Protein AF-A0A9P1BWP1-F1 (afdb_monomer_lite)

Organism: NCBI:txid2562237

Sequence (312 aa):
AIAALFREKNDISLADLAALAALLENMVHSEADVRLAAVFNALDFPLAAQLSLNESTAVLETYMASFVMGSDARELHKNAVSSRATMLQKLEEVVEQYPTWPNTQAFLQMIREEVTPETVNFSFPALSAVVAEAGERYGRWQSHECSELKHQLLQHEEHPNTGRVRLSDFYAMALHGGHWQFSESVAYLRQLGALDESDPEAEGMPQVMALRVIVPNYILGPSNCIASSGYFAVCCIDECDAKLQSLETTLGKSKAPPAAILSALNATIGRALERKLREVAEHHGGEAAKIIENHGVDGLDFPKKCDLVKIC

Structure (mmCIF, N/CA/C/O backbone):
data_AF-A0A9P1BWP1-F1
#
_entry.id   AF-A0A9P1BWP1-F1
#
loop_
_atom_site.group_PDB
_atom_site.id
_atom_site.type_symbol
_atom_site.label_atom_id
_atom_site.label_alt_id
_atom_site.label_comp_id
_atom_site.label_asym_id
_atom_site.label_entity_id
_atom_site.label_seq_id
_atom_site.pdbx_PDB_ins_code
_atom_site.Cartn_x
_atom_site.Cartn_y
_atom_site.Cartn_z
_atom_site.occupancy
_atom_site.B_iso_or_equiv
_atom_site.auth_seq_id
_atom_site.auth_comp_id
_atom_site.auth_asym_id
_atom_site.auth_atom_id
_atom_site.pdbx_PDB_model_num
ATOM 1 N N . ALA A 1 1 ? -26.831 -9.996 -11.775 1.00 45.81 1 ALA A N 1
ATOM 2 C CA . ALA A 1 1 ? -26.516 -8.646 -12.282 1.00 45.81 1 ALA A CA 1
ATOM 3 C C . ALA A 1 1 ? -25.207 -8.644 -13.077 1.00 45.81 1 ALA A C 1
ATOM 5 O O . ALA A 1 1 ? -25.268 -8.418 -14.273 1.00 45.81 1 ALA A O 1
ATOM 6 N N . ILE A 1 2 ? -24.063 -9.021 -12.486 1.00 39.47 2 ILE A N 1
ATOM 7 C CA . ILE A 1 2 ? -22.738 -9.010 -13.153 1.00 39.47 2 ILE A CA 1
ATOM 8 C C . ILE A 1 2 ? -22.695 -9.862 -14.438 1.00 39.47 2 ILE A C 1
ATOM 10 O O . ILE A 1 2 ? -22.242 -9.406 -15.479 1.00 39.47 2 ILE A O 1
ATOM 14 N N . ALA A 1 3 ? -23.283 -11.061 -14.423 1.00 41.78 3 ALA A N 1
ATOM 15 C CA . ALA A 1 3 ? -23.328 -11.936 -15.601 1.00 41.78 3 ALA A CA 1
ATOM 16 C C . ALA A 1 3 ? -24.234 -11.440 -16.752 1.00 41.78 3 ALA A C 1
ATOM 18 O O . ALA A 1 3 ? -24.369 -12.144 -17.752 1.00 41.78 3 ALA A O 1
ATOM 19 N N . ALA A 1 4 ? -24.919 -10.301 -16.597 1.00 48.81 4 ALA A N 1
ATOM 20 C CA . ALA A 1 4 ? -25.669 -9.654 -17.674 1.00 48.81 4 ALA A CA 1
ATOM 21 C C . ALA A 1 4 ? -24.830 -8.588 -18.403 1.00 48.81 4 ALA A C 1
ATOM 23 O O . ALA A 1 4 ? -25.076 -8.358 -19.579 1.00 48.81 4 ALA A O 1
ATOM 24 N N . LEU A 1 5 ? -23.807 -8.019 -17.747 1.00 47.16 5 LEU A N 1
ATOM 25 C CA . LEU A 1 5 ? -22.901 -7.020 -18.333 1.00 47.16 5 LEU A CA 1
ATOM 26 C C . LEU A 1 5 ? -21.979 -7.615 -19.407 1.00 47.16 5 LEU A C 1
ATOM 28 O O . LEU A 1 5 ? -21.603 -6.935 -20.350 1.00 47.16 5 LEU A O 1
ATOM 32 N N . PHE A 1 6 ? -21.647 -8.903 -19.294 1.00 50.81 6 PHE A N 1
ATOM 33 C CA . PHE A 1 6 ? -20.686 -9.577 -20.178 1.00 50.81 6 PHE A CA 1
ATOM 34 C C . PHE A 1 6 ? -21.328 -10.473 -21.240 1.00 50.81 6 PHE A C 1
ATOM 36 O O . PHE A 1 6 ? -20.636 -11.267 -21.878 1.00 50.81 6 PHE A O 1
ATOM 43 N N . ARG A 1 7 ? -22.659 -10.437 -21.391 1.00 41.34 7 ARG A N 1
ATOM 44 C CA . ARG A 1 7 ? -23.364 -11.496 -22.124 1.00 41.34 7 ARG A CA 1
ATOM 45 C C . ARG A 1 7 ? -23.531 -11.267 -23.623 1.00 41.34 7 ARG A C 1
ATOM 47 O O . ARG A 1 7 ? -23.942 -12.198 -24.298 1.00 41.34 7 ARG A O 1
ATOM 54 N N . GLU A 1 8 ? -23.137 -10.124 -24.167 1.00 44.12 8 GLU A N 1
ATOM 55 C CA . GLU A 1 8 ? -23.121 -9.898 -25.613 1.00 44.12 8 GLU A CA 1
ATOM 56 C C . GLU A 1 8 ? -21.957 -8.988 -26.003 1.00 44.12 8 GLU A C 1
ATOM 58 O O . GLU A 1 8 ? -21.429 -8.245 -25.185 1.00 44.12 8 GLU A O 1
ATOM 63 N N . LYS A 1 9 ? -21.540 -9.100 -27.263 1.00 50.19 9 LYS A N 1
ATOM 64 C CA . LYS A 1 9 ? -20.393 -8.457 -27.922 1.00 50.19 9 LYS A CA 1
ATOM 65 C C . LYS A 1 9 ? -20.559 -6.924 -28.059 1.00 50.19 9 LYS A C 1
ATOM 67 O O . LYS A 1 9 ? -20.369 -6.388 -29.145 1.00 50.19 9 LYS A O 1
ATOM 72 N N . ASN A 1 10 ? -20.957 -6.244 -26.989 1.00 50.47 10 ASN A N 1
ATOM 73 C CA . ASN A 1 10 ? -21.274 -4.822 -26.963 1.00 50.47 10 ASN A CA 1
ATOM 74 C C . ASN A 1 10 ? -20.247 -4.064 -26.118 1.00 50.47 10 ASN A C 1
ATOM 76 O O . ASN A 1 10 ? -19.857 -4.521 -25.044 1.00 50.47 10 ASN A O 1
ATOM 80 N N . ASP A 1 11 ? -19.825 -2.908 -26.629 1.00 64.44 11 ASP A N 1
ATOM 81 C CA . ASP A 1 11 ? -19.028 -1.929 -25.896 1.00 64.44 11 ASP A CA 1
ATOM 82 C C . ASP A 1 11 ? -19.675 -1.627 -24.535 1.00 64.44 11 ASP A C 1
ATOM 84 O O . ASP A 1 11 ? -20.885 -1.404 -24.447 1.00 64.44 11 ASP A O 1
ATOM 88 N N . ILE A 1 12 ? -18.863 -1.616 -23.474 1.00 76.19 12 ILE A N 1
ATOM 89 C CA . ILE A 1 12 ? -19.290 -1.233 -22.123 1.00 76.19 12 ILE A CA 1
ATOM 90 C C . ILE A 1 12 ? -19.787 0.213 -22.191 1.00 76.19 12 ILE A C 1
ATOM 92 O O . ILE A 1 12 ? -19.015 1.124 -22.501 1.00 76.19 12 ILE A O 1
ATOM 96 N N . SER A 1 13 ? -21.072 0.443 -21.913 1.00 84.56 13 SER A N 1
ATOM 97 C CA . SER A 1 13 ? -21.592 1.807 -21.886 1.00 84.56 13 SER A CA 1
ATOM 98 C C . SER A 1 13 ? -21.047 2.568 -20.670 1.00 84.56 13 SER A C 1
ATOM 100 O O . SER A 1 13 ? -20.664 1.979 -19.658 1.00 84.56 13 SER A O 1
ATOM 102 N N . LEU A 1 14 ? -21.061 3.904 -20.719 1.00 83.25 14 LEU A N 1
ATOM 103 C CA . LEU A 1 14 ? -20.695 4.725 -19.557 1.00 83.25 14 LEU A CA 1
ATOM 104 C C . LEU A 1 14 ? -21.586 4.416 -18.338 1.00 83.25 14 LEU A C 1
ATOM 106 O O . LEU A 1 14 ? -21.122 4.480 -17.204 1.00 83.25 14 LEU A O 1
ATOM 110 N N . ALA A 1 15 ? -22.851 4.053 -18.573 1.00 86.25 15 ALA A N 1
ATOM 111 C CA . ALA A 1 15 ? -23.777 3.655 -17.519 1.00 86.25 15 ALA A CA 1
ATOM 112 C C . ALA A 1 15 ? -23.390 2.306 -16.893 1.00 86.25 15 ALA A C 1
ATOM 114 O O . ALA A 1 15 ? -23.455 2.165 -15.675 1.00 86.25 15 ALA A O 1
ATOM 115 N N . ASP A 1 16 ? -22.936 1.348 -17.703 1.00 85.06 16 ASP A N 1
ATOM 116 C CA . ASP A 1 16 ? -22.446 0.054 -17.222 1.00 85.06 16 ASP A CA 1
ATOM 117 C C . ASP A 1 16 ? -21.169 0.218 -16.392 1.00 85.06 16 ASP A C 1
ATOM 119 O O . ASP A 1 16 ? -21.042 -0.380 -15.323 1.00 85.06 16 ASP A O 1
ATOM 123 N N . LEU A 1 17 ? -20.253 1.084 -16.840 1.00 86.00 17 LEU A N 1
ATOM 124 C CA . LEU A 1 17 ? -19.037 1.412 -16.098 1.00 86.00 17 LEU A CA 1
ATOM 125 C C . LEU A 1 17 ? -19.357 2.120 -14.774 1.00 86.00 17 LEU A C 1
ATOM 127 O O . LEU A 1 17 ? -18.799 1.762 -13.740 1.00 86.00 17 LEU A O 1
ATOM 131 N N . ALA A 1 18 ? -20.283 3.084 -14.786 1.00 87.56 18 ALA A N 1
ATOM 132 C CA . ALA A 1 18 ? -20.725 3.775 -13.577 1.00 87.56 18 ALA A CA 1
ATOM 133 C C . ALA A 1 18 ? -21.414 2.819 -12.589 1.00 87.56 18 ALA A C 1
ATOM 135 O O . ALA A 1 18 ? -21.164 2.886 -11.388 1.00 87.56 18 ALA A O 1
ATOM 136 N N . ALA A 1 19 ? -22.241 1.895 -13.086 1.00 89.81 19 ALA A N 1
ATOM 137 C CA . ALA A 1 19 ? -22.871 0.873 -12.259 1.00 89.81 19 ALA A CA 1
ATOM 138 C C . ALA A 1 19 ? -21.835 -0.083 -11.650 1.00 89.81 19 ALA A C 1
ATOM 140 O O . ALA A 1 19 ? -21.939 -0.420 -10.474 1.00 89.81 19 ALA A O 1
ATOM 141 N N . LEU A 1 20 ? -20.820 -0.495 -12.417 1.00 87.62 20 LEU A N 1
ATOM 142 C CA . LEU A 1 20 ? -19.725 -1.322 -11.911 1.00 87.62 20 LEU A CA 1
ATOM 143 C C . LEU A 1 20 ? -18.913 -0.591 -10.833 1.00 87.62 20 LEU A C 1
ATOM 145 O O . LEU A 1 20 ? -18.648 -1.176 -9.786 1.00 87.62 20 LEU A O 1
ATOM 149 N N . ALA A 1 21 ? -18.567 0.678 -11.060 1.00 85.94 21 ALA A N 1
ATOM 150 C CA . ALA A 1 21 ? -17.855 1.501 -10.085 1.00 85.94 21 ALA A CA 1
ATOM 151 C C . ALA A 1 21 ? -18.650 1.633 -8.776 1.00 85.94 21 ALA A C 1
ATOM 153 O O . ALA A 1 21 ? -18.121 1.338 -7.709 1.00 85.94 21 ALA A O 1
ATOM 154 N N . ALA A 1 22 ? -19.945 1.953 -8.863 1.00 88.38 22 ALA A N 1
ATOM 155 C CA . ALA A 1 22 ? -20.816 2.047 -7.694 1.00 88.38 22 ALA A CA 1
ATOM 156 C C . ALA A 1 22 ? -20.969 0.706 -6.955 1.00 88.38 22 ALA A C 1
ATOM 158 O O . ALA A 1 22 ? -21.093 0.675 -5.731 1.00 88.38 22 ALA A O 1
ATOM 159 N N . LEU A 1 23 ? -20.981 -0.423 -7.672 1.00 89.06 23 LEU A N 1
ATOM 160 C CA . LEU A 1 23 ? -21.005 -1.747 -7.045 1.00 89.06 23 LEU A CA 1
ATOM 161 C C . LEU A 1 23 ? -19.709 -2.030 -6.283 1.00 89.06 23 LEU A C 1
ATOM 163 O O . LEU A 1 23 ? -19.779 -2.482 -5.144 1.00 89.06 23 LEU A O 1
ATOM 167 N N . LEU A 1 24 ? -18.553 -1.745 -6.888 1.00 85.69 24 LEU A N 1
ATOM 168 C CA . LEU A 1 24 ? -17.252 -1.916 -6.242 1.00 85.69 24 LEU A CA 1
ATOM 169 C C . LEU A 1 24 ? -17.132 -1.032 -4.998 1.00 85.69 24 LEU A C 1
ATOM 171 O O . LEU A 1 24 ? -16.785 -1.535 -3.936 1.00 85.69 24 LEU A O 1
ATOM 175 N N . GLU A 1 25 ? -17.511 0.241 -5.093 1.00 84.75 25 GLU A N 1
ATOM 176 C CA . GLU A 1 25 ? -17.506 1.181 -3.968 1.00 84.75 25 GLU A CA 1
ATOM 177 C C . GLU A 1 25 ? -18.394 0.694 -2.811 1.00 84.75 25 GLU A C 1
ATOM 179 O O . GLU A 1 25 ? -17.974 0.671 -1.655 1.00 84.75 25 GLU A O 1
ATOM 184 N N . ASN A 1 26 ? -19.605 0.209 -3.106 1.00 87.69 26 ASN A N 1
ATOM 185 C CA . ASN A 1 26 ? -20.479 -0.367 -2.079 1.00 87.69 26 ASN A CA 1
ATOM 186 C C . ASN A 1 26 ? -19.892 -1.638 -1.447 1.00 87.69 26 ASN A C 1
ATOM 188 O O . ASN A 1 26 ? -20.080 -1.876 -0.253 1.00 87.69 26 ASN A O 1
ATOM 192 N N . MET A 1 27 ? -19.196 -2.468 -2.228 1.00 86.62 27 MET A N 1
ATOM 193 C CA . MET A 1 27 ? -18.535 -3.668 -1.712 1.00 86.62 27 MET A CA 1
ATOM 194 C C . MET A 1 27 ? -17.371 -3.314 -0.784 1.00 86.62 27 MET A C 1
ATOM 196 O O . MET A 1 27 ? -17.265 -3.914 0.284 1.00 86.62 27 MET A O 1
ATOM 200 N N . VAL A 1 28 ? -16.555 -2.320 -1.148 1.00 84.12 28 VAL A N 1
ATOM 201 C CA . VAL A 1 28 ? -15.448 -1.815 -0.319 1.00 84.12 28 VAL A CA 1
ATOM 202 C C . VAL A 1 28 ? -15.976 -1.272 1.010 1.00 84.12 28 VAL A C 1
ATOM 204 O O . VAL A 1 28 ? -15.513 -1.694 2.070 1.00 84.12 28 VAL A O 1
ATOM 207 N N . HIS A 1 29 ? -17.002 -0.416 0.975 1.00 86.19 29 HIS A N 1
ATOM 208 C CA . HIS A 1 29 ? -17.630 0.113 2.190 1.00 86.19 29 HIS A CA 1
ATOM 209 C C . HIS A 1 29 ? -18.229 -0.992 3.069 1.00 86.19 29 HIS A C 1
ATOM 211 O O . HIS A 1 29 ? -17.984 -1.035 4.275 1.00 86.19 29 HIS A O 1
ATOM 217 N N . SER A 1 30 ? -18.969 -1.933 2.473 1.00 88.31 30 SER A N 1
ATOM 218 C CA . SER A 1 30 ? -19.549 -3.051 3.222 1.00 88.31 30 SER A CA 1
ATOM 219 C C . SER A 1 30 ? -18.479 -3.934 3.866 1.00 88.31 30 SER A C 1
ATOM 221 O O . SER A 1 30 ? -18.709 -4.477 4.946 1.00 88.31 30 SER A O 1
ATOM 223 N N . GLU A 1 31 ? -17.334 -4.124 3.213 1.00 86.38 31 GLU A N 1
ATOM 224 C CA . GLU A 1 31 ? -16.229 -4.900 3.765 1.00 86.38 31 GLU A CA 1
ATOM 225 C C . GLU A 1 31 ? -15.565 -4.182 4.947 1.00 86.38 31 GLU A C 1
ATOM 227 O O . GLU A 1 31 ? -15.274 -4.818 5.966 1.00 86.38 31 GLU A O 1
ATOM 232 N N . ALA A 1 32 ? -15.374 -2.864 4.838 1.00 89.31 32 ALA A N 1
ATOM 233 C CA . ALA A 1 32 ? -14.843 -2.037 5.917 1.00 89.31 32 ALA A CA 1
ATOM 234 C C . ALA A 1 32 ? -15.708 -2.153 7.184 1.00 89.31 32 ALA A C 1
ATOM 236 O O . ALA A 1 32 ? -15.182 -2.410 8.268 1.00 89.31 32 ALA A O 1
ATOM 237 N N . ASP A 1 33 ? -17.036 -2.088 7.050 1.00 92.56 33 ASP A N 1
ATOM 238 C CA . ASP A 1 33 ? -17.959 -2.250 8.181 1.00 92.56 33 ASP A CA 1
ATOM 239 C C . ASP A 1 33 ? -17.892 -3.648 8.810 1.00 92.56 33 ASP A C 1
ATOM 241 O O . ASP A 1 33 ? -17.882 -3.788 10.037 1.00 92.56 33 ASP A O 1
ATOM 245 N N . VAL A 1 34 ? -17.804 -4.700 7.988 1.00 90.69 34 VAL A N 1
ATOM 246 C CA . VAL A 1 34 ? -17.656 -6.083 8.476 1.00 90.69 34 VAL A CA 1
ATOM 247 C C . VAL A 1 34 ? -16.358 -6.243 9.267 1.00 90.69 34 VAL A C 1
ATOM 249 O O . VAL A 1 34 ? -16.352 -6.855 10.339 1.00 90.69 34 VAL A O 1
ATOM 252 N N . ARG A 1 35 ? -15.259 -5.671 8.771 1.00 89.88 35 ARG A N 1
ATOM 253 C CA . ARG A 1 35 ? -13.960 -5.703 9.448 1.00 89.88 35 ARG A CA 1
ATOM 254 C C . ARG A 1 35 ? -13.981 -4.898 10.743 1.00 89.88 35 ARG A C 1
ATOM 256 O O . ARG A 1 35 ? -13.510 -5.394 11.764 1.00 89.88 35 ARG A O 1
ATOM 263 N N . LEU A 1 36 ? -14.587 -3.712 10.745 1.00 93.81 36 LEU A N 1
ATOM 264 C CA . LEU A 1 36 ? -14.751 -2.903 11.950 1.00 93.81 36 LEU A CA 1
ATOM 265 C C . LEU A 1 36 ? -15.567 -3.646 13.016 1.00 93.81 36 LEU A C 1
ATOM 267 O O . LEU A 1 36 ? -15.173 -3.683 14.180 1.00 93.81 36 LEU A O 1
ATOM 271 N N . ALA A 1 37 ? -16.657 -4.313 12.631 1.00 93.12 37 ALA A N 1
ATOM 272 C CA . ALA A 1 37 ? -17.449 -5.121 13.556 1.00 93.12 37 ALA A CA 1
ATOM 273 C C . ALA A 1 37 ? -16.645 -6.297 14.141 1.00 93.12 37 ALA A C 1
ATOM 275 O O . ALA A 1 37 ? -16.758 -6.595 15.334 1.00 93.12 37 ALA A O 1
ATOM 276 N N . ALA A 1 38 ? -15.791 -6.937 13.334 1.00 90.12 38 ALA A N 1
ATOM 277 C CA . ALA A 1 38 ? -14.887 -7.982 13.810 1.00 90.12 38 ALA A CA 1
ATOM 278 C C . ALA A 1 38 ? -13.870 -7.447 14.832 1.00 90.12 38 ALA A C 1
ATOM 280 O O . ALA A 1 38 ? -13.591 -8.126 15.819 1.00 90.12 38 ALA A O 1
ATOM 281 N N . VAL A 1 39 ? -13.368 -6.223 14.642 1.00 91.38 39 VAL A N 1
ATOM 282 C CA . VAL A 1 39 ? -12.464 -5.552 15.591 1.00 91.38 39 VAL A CA 1
ATOM 283 C C . VAL A 1 39 ? -13.161 -5.231 16.910 1.00 91.38 39 VAL A C 1
ATOM 285 O O . VAL A 1 39 ? -12.600 -5.515 17.966 1.00 91.38 39 VAL A O 1
ATOM 288 N N . PHE A 1 40 ? -14.388 -4.700 16.876 1.00 92.81 40 PHE A N 1
ATOM 289 C CA . PHE A 1 40 ? -15.187 -4.482 18.091 1.00 92.81 40 PHE A CA 1
ATOM 290 C C . PHE A 1 40 ? -15.322 -5.777 18.895 1.00 92.81 40 PHE A C 1
ATOM 292 O O . PHE A 1 40 ? -15.049 -5.793 20.092 1.00 92.81 40 PHE A O 1
ATOM 299 N N . ASN A 1 41 ? -15.655 -6.880 18.221 1.00 89.38 41 ASN A N 1
ATOM 300 C CA . ASN A 1 41 ? -15.754 -8.189 18.857 1.00 89.38 41 ASN A CA 1
ATOM 301 C C . ASN A 1 41 ? -14.402 -8.685 19.405 1.00 89.38 41 ASN A C 1
ATOM 303 O O . ASN A 1 41 ? -14.346 -9.198 20.516 1.00 89.38 41 ASN A O 1
ATOM 307 N N . ALA A 1 42 ? -13.306 -8.511 18.661 1.00 85.81 42 ALA A N 1
ATOM 308 C CA . ALA A 1 42 ? -11.968 -8.927 19.089 1.00 85.81 42 ALA A CA 1
ATOM 309 C C . ALA A 1 42 ? -11.427 -8.120 20.285 1.00 85.81 42 ALA A C 1
ATOM 311 O O . ALA A 1 42 ? -10.599 -8.619 21.046 1.00 85.81 42 ALA A O 1
ATOM 312 N N . LEU A 1 43 ? -11.893 -6.881 20.462 1.00 88.81 43 LEU A N 1
ATOM 313 C CA . LEU A 1 43 ? -11.552 -6.017 21.594 1.00 88.81 43 LEU A CA 1
ATOM 314 C C . LEU A 1 43 ? -12.585 -6.065 22.732 1.00 88.81 43 LEU A C 1
ATOM 316 O O . LEU A 1 43 ? -12.464 -5.288 23.678 1.00 88.81 43 LEU A O 1
ATOM 320 N N . ASP A 1 44 ? -13.553 -6.985 22.664 1.00 89.75 44 ASP A N 1
ATOM 321 C CA . ASP A 1 44 ? -14.612 -7.184 23.663 1.00 89.75 44 ASP A CA 1
ATOM 322 C C . ASP A 1 44 ? -15.497 -5.938 23.883 1.00 89.75 44 ASP A C 1
ATOM 324 O O . ASP A 1 44 ? -15.872 -5.582 25.001 1.00 89.75 44 ASP A O 1
ATOM 328 N N . PHE A 1 45 ? -15.834 -5.244 22.791 1.00 92.38 45 PHE A N 1
ATOM 329 C CA . PHE A 1 45 ? -16.763 -4.117 22.793 1.00 92.38 45 PHE A CA 1
ATOM 330 C C . PHE A 1 45 ? -18.092 -4.467 22.111 1.00 92.38 45 PHE A C 1
ATOM 332 O O . PHE A 1 45 ? -18.098 -4.957 20.977 1.00 92.38 45 PHE A O 1
ATOM 339 N N . PRO A 1 46 ? -19.248 -4.140 22.720 1.00 94.12 46 PRO A N 1
ATOM 340 C CA . PRO A 1 46 ? -20.520 -4.226 22.017 1.00 94.12 46 PRO A CA 1
ATOM 341 C C . PRO A 1 46 ? -20.602 -3.145 20.930 1.00 94.12 46 PRO A C 1
ATOM 343 O O . PRO A 1 46 ? -20.170 -2.015 21.136 1.00 94.12 46 PRO A O 1
ATOM 346 N N . LEU A 1 47 ? -21.241 -3.445 19.794 1.00 94.50 47 LEU A N 1
ATOM 347 C CA . LEU A 1 47 ? -21.413 -2.479 18.691 1.00 94.50 47 LEU A CA 1
ATOM 348 C C . LEU A 1 47 ? -22.183 -1.207 19.101 1.00 94.50 47 LEU A C 1
ATOM 350 O O . LEU A 1 47 ? -22.035 -0.159 18.481 1.00 94.50 47 LEU A O 1
ATOM 354 N N . ALA A 1 48 ? -23.001 -1.289 20.155 1.00 95.94 48 ALA A N 1
ATOM 355 C CA . ALA A 1 48 ? -23.731 -0.154 20.721 1.00 95.94 48 ALA A CA 1
ATOM 356 C C . ALA A 1 48 ? -22.923 0.649 21.764 1.00 95.94 48 ALA A C 1
ATOM 358 O O . ALA A 1 48 ? -23.469 1.570 22.374 1.00 95.94 48 ALA A O 1
ATOM 359 N N . ALA A 1 49 ? -21.657 0.291 22.012 1.00 95.81 49 ALA A N 1
ATOM 360 C CA . ALA A 1 49 ? -20.802 0.989 22.964 1.00 95.81 49 ALA A CA 1
ATOM 361 C C . ALA A 1 49 ? -20.580 2.456 22.573 1.00 95.81 49 ALA A C 1
ATOM 363 O O . ALA A 1 49 ? -20.581 2.827 21.399 1.00 95.81 49 ALA A O 1
ATOM 364 N N . GLN A 1 50 ? -20.338 3.272 23.595 1.00 97.25 50 GLN A N 1
ATOM 365 C CA . GLN A 1 50 ? -19.787 4.614 23.466 1.00 97.25 50 GLN A CA 1
ATOM 366 C C . GLN A 1 50 ? -18.350 4.548 23.969 1.00 97.25 50 GLN A C 1
ATOM 368 O O . GLN A 1 50 ? -18.125 4.357 25.162 1.00 97.25 50 GLN A O 1
ATOM 373 N N . LEU A 1 51 ? -17.399 4.625 23.046 1.00 97.25 51 LEU A N 1
ATOM 374 C CA . LEU A 1 51 ? -15.982 4.444 23.332 1.00 97.25 51 LEU A CA 1
ATOM 375 C C . LEU A 1 51 ? -15.337 5.776 23.695 1.00 97.25 51 LEU A C 1
ATOM 377 O O . LEU A 1 51 ? -15.629 6.793 23.072 1.00 97.25 51 LEU A O 1
ATOM 381 N N . SER A 1 52 ? -14.428 5.769 24.665 1.00 97.06 52 SER A N 1
ATOM 382 C CA . SER A 1 52 ? -13.548 6.912 24.928 1.00 97.06 52 SER A CA 1
ATOM 383 C C . SER A 1 52 ? -12.534 7.119 23.795 1.00 97.06 52 SER A C 1
ATOM 385 O O . SER A 1 52 ? -12.341 6.249 22.943 1.00 97.06 52 SER A O 1
ATOM 387 N N . LEU A 1 53 ? -11.815 8.246 23.814 1.00 95.44 53 LEU A N 1
ATOM 388 C CA . LEU A 1 53 ? -10.745 8.526 22.851 1.00 95.44 53 LEU A CA 1
ATOM 389 C C . LEU A 1 53 ? -9.717 7.385 22.763 1.00 95.44 53 LEU A C 1
ATOM 391 O O . LEU A 1 53 ? -9.445 6.898 21.671 1.00 95.44 53 LEU A O 1
ATOM 395 N N . ASN A 1 54 ? -9.201 6.904 23.898 1.00 94.44 54 ASN A N 1
ATOM 396 C CA . ASN A 1 54 ? -8.197 5.832 23.921 1.00 94.44 54 ASN A CA 1
ATOM 397 C C . ASN A 1 54 ? -8.740 4.512 23.358 1.00 94.44 54 ASN A C 1
ATOM 399 O O . ASN A 1 54 ? -8.030 3.783 22.671 1.00 94.44 54 ASN A O 1
ATOM 403 N N . GLU A 1 55 ? -10.007 4.208 23.629 1.00 95.50 55 GLU A N 1
ATOM 404 C CA . GLU A 1 55 ? -10.664 3.004 23.119 1.00 95.50 55 GLU A CA 1
ATOM 405 C C . GLU A 1 55 ? -10.935 3.105 21.619 1.00 95.50 55 GLU A C 1
ATOM 407 O O . GLU A 1 55 ? -10.718 2.137 20.896 1.00 95.50 55 GLU A O 1
ATOM 412 N N . SER A 1 56 ? -11.326 4.288 21.138 1.00 96.56 56 SER A N 1
ATOM 413 C CA . SER A 1 56 ? -11.467 4.558 19.708 1.00 96.56 56 SER A CA 1
ATOM 414 C C . SER A 1 56 ? -10.135 4.424 18.968 1.00 96.56 56 SER A C 1
ATOM 416 O O . SER A 1 56 ? -10.098 3.809 17.908 1.00 96.56 56 SER A O 1
ATOM 418 N N . THR A 1 57 ? -9.032 4.920 19.548 1.00 95.50 57 THR A N 1
ATOM 419 C CA . THR A 1 57 ? -7.681 4.747 18.997 1.00 95.50 57 THR A CA 1
ATOM 420 C C . THR A 1 57 ? -7.351 3.264 18.880 1.00 95.50 57 THR A C 1
ATOM 422 O O . THR A 1 57 ? -6.984 2.815 17.803 1.00 95.50 57 THR A O 1
ATOM 425 N N . ALA A 1 58 ? -7.569 2.484 19.943 1.00 93.56 58 ALA A N 1
ATOM 426 C CA . ALA A 1 58 ? -7.308 1.047 19.925 1.00 93.56 58 ALA A CA 1
ATOM 427 C C . ALA A 1 58 ? -8.124 0.312 18.847 1.00 93.56 58 ALA A C 1
ATOM 429 O O . ALA A 1 58 ? -7.593 -0.568 18.170 1.00 93.56 58 ALA A O 1
ATOM 430 N N . VAL A 1 59 ? -9.397 0.678 18.653 1.00 95.19 59 VAL A N 1
ATOM 431 C CA . VAL A 1 59 ? -10.239 0.126 17.579 1.00 95.19 59 VAL A CA 1
ATOM 432 C C . VAL A 1 59 ? -9.690 0.490 16.198 1.00 95.19 59 VAL A C 1
ATOM 434 O O . VAL A 1 59 ? -9.529 -0.397 15.365 1.00 95.19 59 VAL A O 1
ATOM 437 N N . LEU A 1 60 ? -9.378 1.764 15.947 1.00 96.00 60 LEU A N 1
ATOM 438 C CA . LEU A 1 60 ? -8.873 2.227 14.649 1.00 96.00 60 LEU A CA 1
ATOM 439 C C . LEU A 1 60 ? -7.504 1.621 14.314 1.00 96.00 60 LEU A C 1
ATOM 441 O O . LEU A 1 60 ? -7.281 1.184 13.187 1.00 96.00 60 LEU A O 1
ATOM 445 N N . GLU A 1 61 ? -6.607 1.536 15.293 1.00 93.69 61 GLU A N 1
ATOM 446 C CA . GLU A 1 61 ? -5.295 0.909 15.137 1.00 93.69 61 GLU A CA 1
ATOM 447 C C . GLU A 1 61 ? -5.411 -0.599 14.920 1.00 93.69 61 GLU A C 1
ATOM 449 O O . GLU A 1 61 ? -4.758 -1.131 14.030 1.00 93.69 61 GLU A O 1
ATOM 454 N N . THR A 1 62 ? -6.291 -1.295 15.645 1.00 91.25 62 THR A N 1
ATOM 455 C CA . THR A 1 62 ? -6.527 -2.733 15.416 1.00 91.25 62 THR A CA 1
ATOM 456 C C . THR A 1 62 ? -7.131 -2.990 14.039 1.00 91.25 62 THR A C 1
ATOM 458 O O . THR A 1 62 ? -6.727 -3.926 13.346 1.00 91.25 62 THR A O 1
ATOM 461 N N . TYR A 1 63 ? -8.070 -2.142 13.613 1.00 92.19 63 TYR A N 1
ATOM 462 C CA . TYR A 1 63 ? -8.621 -2.177 12.264 1.00 92.19 63 TYR A CA 1
ATOM 463 C C . TYR A 1 63 ? -7.516 -2.020 11.224 1.00 92.19 63 TYR A C 1
ATOM 465 O O . TYR A 1 63 ? -7.377 -2.873 10.346 1.00 92.19 63 TYR A O 1
ATOM 473 N N . MET A 1 64 ? -6.693 -0.981 11.345 1.00 90.06 64 MET A N 1
ATOM 474 C CA . MET A 1 64 ? -5.672 -0.702 10.347 1.00 90.06 64 MET A CA 1
ATOM 475 C C . MET A 1 64 ? -4.535 -1.726 10.377 1.00 90.06 64 MET A C 1
ATOM 477 O O . MET A 1 64 ? -4.060 -2.121 9.321 1.00 90.06 64 MET A O 1
ATOM 481 N N . ALA A 1 65 ? -4.171 -2.253 11.546 1.00 87.94 65 ALA A N 1
ATOM 482 C CA . ALA A 1 65 ? -3.211 -3.345 11.670 1.00 87.94 65 ALA A CA 1
ATOM 483 C C . ALA A 1 65 ? -3.725 -4.589 10.937 1.00 87.94 65 ALA A C 1
ATOM 485 O O . ALA A 1 65 ? -3.017 -5.169 10.122 1.00 87.94 65 ALA A O 1
ATOM 486 N N . SER A 1 66 ? -4.997 -4.957 11.134 1.00 85.25 66 SER A N 1
ATOM 487 C CA . SER A 1 66 ? -5.595 -6.059 10.371 1.00 85.25 66 SER A CA 1
ATOM 488 C C . SER A 1 66 ? -5.602 -5.795 8.863 1.00 85.25 66 SER A C 1
ATOM 490 O O . SER A 1 66 ? -5.443 -6.722 8.071 1.00 85.25 66 SER A O 1
ATOM 492 N N . PHE A 1 67 ? -5.741 -4.526 8.469 1.00 84.69 67 PHE A N 1
ATOM 493 C CA . PHE A 1 67 ? -5.757 -4.088 7.082 1.00 84.69 67 PHE A CA 1
ATOM 494 C C . PHE A 1 67 ? -4.398 -4.191 6.402 1.00 84.69 67 PHE A C 1
ATOM 496 O O . PHE A 1 67 ? -4.299 -4.863 5.375 1.00 84.69 67 PHE A O 1
ATOM 503 N N . VAL A 1 68 ? -3.351 -3.622 6.990 1.00 81.31 68 VAL A N 1
ATOM 504 C CA . VAL A 1 68 ? -1.997 -3.661 6.417 1.00 81.31 68 VAL A CA 1
ATOM 505 C C . VAL A 1 68 ? -1.390 -5.060 6.457 1.00 81.31 68 VAL A C 1
ATOM 507 O O . VAL A 1 68 ? -0.713 -5.456 5.515 1.00 81.31 68 VAL A O 1
ATOM 510 N N . MET A 1 69 ? -1.710 -5.849 7.488 1.00 78.19 69 MET A N 1
ATOM 511 C CA . MET A 1 69 ? -1.220 -7.223 7.643 1.00 78.19 69 MET A CA 1
ATOM 512 C C . MET A 1 69 ? -1.990 -8.249 6.795 1.00 78.19 69 MET A C 1
ATOM 514 O O . MET A 1 69 ? -1.703 -9.442 6.874 1.00 78.19 69 MET A O 1
ATOM 518 N N . GLY A 1 70 ? -3.003 -7.828 6.027 1.00 75.19 70 GLY A N 1
ATOM 519 C CA . GLY A 1 70 ? -3.806 -8.732 5.193 1.00 75.19 70 GLY A CA 1
ATOM 520 C C . GLY A 1 70 ? -4.599 -9.775 5.994 1.00 75.19 70 GLY A C 1
ATOM 521 O O . GLY A 1 70 ? -4.890 -10.860 5.494 1.00 75.19 70 GLY A O 1
ATOM 522 N N . SER A 1 71 ? -4.929 -9.478 7.253 1.00 71.44 71 SER A N 1
ATOM 523 C CA . SER A 1 71 ? -5.729 -10.367 8.095 1.00 71.44 71 SER A CA 1
ATOM 524 C C . SER A 1 71 ? -7.199 -10.291 7.689 1.00 71.44 71 SER A C 1
ATOM 526 O O . SER A 1 71 ? -7.812 -9.226 7.736 1.00 71.44 71 SER A O 1
ATOM 528 N N . ASP A 1 72 ? -7.796 -11.432 7.340 1.00 66.44 72 ASP A N 1
ATOM 529 C CA . ASP A 1 72 ? -9.241 -11.521 7.104 1.00 66.44 72 ASP A CA 1
ATOM 530 C C . ASP A 1 72 ? -10.004 -11.203 8.409 1.00 66.44 72 ASP A C 1
ATOM 532 O O . ASP A 1 72 ? -9.630 -11.642 9.502 1.00 66.44 72 ASP A O 1
ATOM 536 N N . ALA A 1 73 ? -11.130 -10.496 8.298 1.00 62.75 73 ALA A N 1
ATOM 537 C CA . ALA A 1 73 ? -12.096 -10.302 9.378 1.00 62.75 73 ALA A CA 1
ATOM 538 C C . ALA A 1 73 ? -12.508 -11.630 10.051 1.00 62.75 73 ALA A C 1
ATOM 540 O O . ALA A 1 73 ? -12.798 -11.664 11.249 1.00 62.75 73 ALA A O 1
ATOM 541 N N . ARG A 1 74 ? -12.488 -12.751 9.317 1.00 63.25 74 ARG A N 1
ATOM 542 C CA . ARG A 1 74 ? -12.707 -14.098 9.874 1.00 63.25 74 ARG A CA 1
ATOM 543 C C . ARG A 1 74 ? -11.571 -14.566 10.780 1.00 63.25 74 ARG A C 1
ATOM 545 O O . ARG A 1 74 ? -11.842 -15.223 11.782 1.00 63.25 74 ARG A O 1
ATOM 552 N N . GLU A 1 75 ? -10.324 -14.238 10.456 1.00 64.88 75 GLU A N 1
ATOM 553 C CA . GLU A 1 75 ? -9.167 -14.541 11.306 1.00 64.88 75 GLU A CA 1
ATOM 554 C C . GLU A 1 75 ? -9.187 -13.677 12.571 1.00 64.88 75 GLU A C 1
ATOM 556 O O . GLU A 1 75 ? -8.947 -14.184 13.666 1.00 64.88 75 GLU A O 1
ATOM 561 N N . LEU A 1 76 ? -9.605 -12.412 12.463 1.00 64.25 76 LEU A N 1
ATOM 562 C CA . LEU A 1 76 ? -9.893 -11.576 13.634 1.00 64.25 76 LEU A CA 1
ATOM 563 C C . LEU A 1 76 ? -10.995 -12.183 14.515 1.00 64.25 76 LEU A C 1
ATOM 565 O O . LEU A 1 76 ? -10.853 -12.235 15.734 1.00 64.25 76 LEU A O 1
ATOM 569 N N . HIS A 1 77 ? -12.062 -12.708 13.906 1.00 60.66 77 HIS A N 1
ATOM 570 C CA . HIS A 1 77 ? -13.156 -13.352 14.633 1.00 60.66 77 HIS A CA 1
ATOM 571 C C . HIS A 1 77 ? -12.720 -14.644 15.346 1.00 60.66 77 HIS A C 1
ATOM 573 O O . HIS A 1 77 ? -13.117 -14.877 16.484 1.00 60.66 77 HIS A O 1
ATOM 579 N N . LYS A 1 78 ? -11.863 -15.470 14.728 1.00 60.03 78 LYS A N 1
ATOM 580 C CA . LYS A 1 78 ? -11.270 -16.658 15.377 1.00 60.03 78 LYS A CA 1
ATOM 581 C C . LYS A 1 78 ? -10.331 -16.278 16.525 1.00 60.03 78 LYS A C 1
ATOM 583 O O . LYS A 1 78 ? -10.301 -16.957 17.548 1.00 60.03 78 LYS A O 1
ATOM 588 N N . ASN A 1 79 ? -9.597 -15.178 16.367 1.00 52.97 79 ASN A N 1
ATOM 589 C CA . ASN A 1 79 ? -8.691 -14.650 17.382 1.00 52.97 79 ASN A CA 1
ATOM 590 C C . ASN A 1 79 ? -9.405 -13.915 18.524 1.00 52.97 79 ASN A C 1
ATOM 592 O O . ASN A 1 79 ? -8.753 -13.657 19.533 1.00 52.97 79 ASN A O 1
ATOM 596 N N . ALA A 1 80 ? -10.718 -13.666 18.430 1.00 53.19 80 ALA A N 1
ATOM 597 C CA . ALA A 1 80 ? -11.542 -13.104 19.508 1.00 53.19 80 ALA A CA 1
ATOM 598 C C . ALA A 1 80 ? -11.631 -14.005 20.761 1.00 53.19 80 ALA A C 1
ATOM 600 O O . ALA A 1 80 ? -12.187 -13.609 21.778 1.00 53.19 80 ALA A O 1
ATOM 601 N N . VAL A 1 81 ? -11.062 -15.216 20.710 1.00 53.44 81 VAL A N 1
ATOM 602 C CA . VAL A 1 81 ? -10.811 -16.065 21.889 1.00 53.44 81 VAL A CA 1
ATOM 603 C C . VAL A 1 81 ? -9.619 -15.546 22.724 1.00 53.44 81 VAL A C 1
ATOM 605 O O . VAL A 1 81 ? -9.454 -15.928 23.882 1.00 53.44 81 VAL A O 1
ATOM 608 N N . SER A 1 82 ? -8.788 -14.661 22.165 1.00 62.62 82 SER A N 1
ATOM 609 C CA . SER A 1 82 ? -7.695 -13.981 22.871 1.00 62.62 82 SER A CA 1
ATOM 610 C C . SER A 1 82 ? -8.239 -12.819 23.701 1.00 62.62 82 SER A C 1
ATOM 612 O O . SER A 1 82 ? -9.153 -12.121 23.275 1.00 62.62 82 SER A O 1
ATOM 614 N N . SER A 1 83 ? -7.653 -12.563 24.874 1.00 71.75 83 SER A N 1
ATOM 615 C CA . SER A 1 83 ? -8.049 -11.401 25.679 1.00 71.75 83 SER A CA 1
ATOM 616 C C . SER A 1 83 ? -7.751 -10.083 24.950 1.00 71.75 83 SER A C 1
ATOM 618 O O . SER A 1 83 ? -6.777 -9.995 24.197 1.00 71.75 83 SER A O 1
ATOM 620 N N . ARG A 1 84 ? -8.517 -9.023 25.247 1.00 77.75 84 ARG A N 1
ATOM 621 C CA . ARG A 1 84 ? -8.234 -7.651 24.781 1.00 77.75 84 ARG A CA 1
ATOM 622 C C . ARG A 1 84 ? -6.773 -7.246 25.016 1.00 77.75 84 ARG A C 1
ATOM 624 O O . ARG A 1 84 ? -6.157 -6.644 24.144 1.00 77.75 84 ARG A O 1
ATOM 631 N N . ALA A 1 85 ? -6.199 -7.615 26.163 1.00 78.69 85 ALA A N 1
ATOM 632 C CA . ALA A 1 85 ? -4.795 -7.347 26.476 1.00 78.69 85 ALA A CA 1
ATOM 633 C C . ALA A 1 85 ? -3.834 -8.035 25.492 1.00 78.69 85 ALA A C 1
ATOM 635 O O . ALA A 1 85 ? -2.871 -7.424 25.046 1.00 78.69 85 ALA A O 1
ATOM 636 N N . THR A 1 86 ? -4.128 -9.276 25.098 1.00 78.12 86 THR A N 1
ATOM 637 C CA . 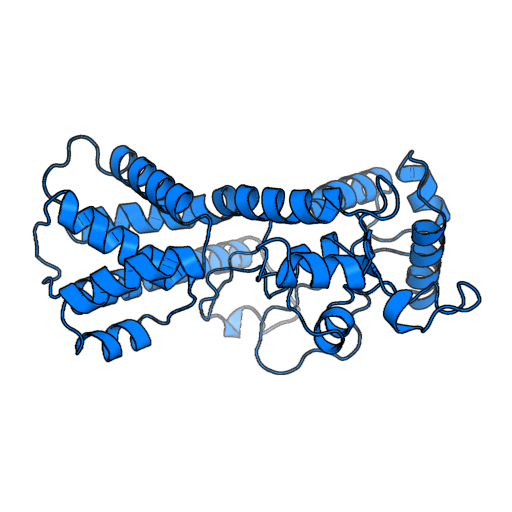THR A 1 86 ? -3.342 -10.021 24.103 1.00 78.12 86 THR A CA 1
ATOM 638 C C . THR A 1 86 ? -3.402 -9.366 22.724 1.00 78.12 86 THR A C 1
ATOM 640 O O . THR A 1 86 ? -2.392 -9.314 22.031 1.00 78.12 86 THR A O 1
ATOM 643 N N . MET A 1 87 ? -4.567 -8.857 22.316 1.00 75.75 87 MET A N 1
ATOM 644 C CA . MET A 1 87 ? -4.704 -8.149 21.038 1.00 75.75 87 MET A CA 1
ATOM 645 C C . MET A 1 87 ? -3.911 -6.840 21.028 1.00 75.75 87 MET A C 1
ATOM 647 O O . MET A 1 87 ? -3.218 -6.566 20.056 1.00 75.75 87 MET A O 1
ATOM 651 N N . LEU A 1 88 ? -3.956 -6.072 22.119 1.00 78.50 88 LEU A N 1
ATOM 652 C CA . LEU A 1 88 ? -3.186 -4.831 22.242 1.00 78.50 88 LEU A CA 1
ATOM 653 C C . LEU A 1 88 ? -1.676 -5.093 22.268 1.00 78.50 88 LEU A C 1
ATOM 655 O O . LEU A 1 88 ? -0.934 -4.364 21.627 1.00 78.50 88 LEU A O 1
ATOM 659 N N . GLN A 1 89 ? -1.231 -6.169 22.923 1.00 80.19 89 GLN A N 1
ATOM 660 C CA . GLN A 1 89 ? 0.175 -6.576 22.893 1.00 80.19 89 GLN A CA 1
ATOM 661 C C . GLN A 1 89 ? 0.642 -6.911 21.467 1.00 80.19 89 GLN A C 1
ATOM 663 O O . GLN A 1 89 ? 1.720 -6.499 21.061 1.00 80.19 89 GLN A O 1
ATOM 668 N N . LYS A 1 90 ? -0.188 -7.594 20.667 1.00 77.06 90 LYS A N 1
ATOM 669 C CA . LYS A 1 90 ? 0.133 -7.876 19.257 1.00 77.06 90 LYS A CA 1
ATOM 670 C C . LYS A 1 90 ? 0.263 -6.614 18.402 1.00 77.06 90 LYS A C 1
ATOM 672 O O . LYS A 1 90 ? 0.969 -6.649 17.401 1.00 77.06 90 LYS A O 1
ATOM 677 N N . LEU A 1 91 ? -0.394 -5.508 18.765 1.00 77.44 91 LEU A N 1
ATOM 678 C CA . LEU A 1 91 ? -0.205 -4.238 18.054 1.00 77.44 91 LEU A CA 1
ATOM 679 C C . LEU A 1 91 ? 1.203 -3.675 18.240 1.00 77.44 91 LEU A C 1
ATOM 681 O O . LEU A 1 91 ? 1.708 -3.017 17.336 1.00 77.44 91 LEU A O 1
ATOM 685 N N . GLU A 1 92 ? 1.856 -3.959 19.367 1.00 78.06 92 GLU A N 1
ATOM 686 C CA . GLU A 1 92 ? 3.241 -3.536 19.601 1.00 78.06 92 GLU A CA 1
ATOM 687 C C . GLU A 1 92 ? 4.208 -4.241 18.631 1.00 78.06 92 GLU A C 1
ATOM 689 O O . GLU A 1 92 ? 5.191 -3.647 18.194 1.00 78.06 92 GLU A O 1
ATOM 694 N N . GLU A 1 93 ? 3.877 -5.467 18.212 1.00 79.62 93 GLU A N 1
ATOM 695 C CA . GLU A 1 93 ? 4.654 -6.266 17.253 1.00 79.62 93 GLU A CA 1
ATOM 696 C C . GLU A 1 93 ? 4.446 -5.817 15.793 1.00 79.62 93 GLU A C 1
ATOM 698 O O . GLU A 1 93 ? 5.243 -6.162 14.919 1.00 79.62 93 GLU A O 1
ATOM 703 N N . VAL A 1 94 ? 3.413 -5.014 15.497 1.00 81.75 94 VAL A N 1
ATOM 704 C CA . VAL A 1 94 ? 3.150 -4.520 14.129 1.00 81.75 94 VAL A CA 1
ATOM 705 C C . VAL A 1 94 ? 4.325 -3.698 13.614 1.00 81.75 94 VAL A C 1
ATOM 707 O O . VAL A 1 94 ? 4.659 -3.802 12.441 1.00 81.75 94 VAL A O 1
ATOM 710 N N . VAL A 1 95 ? 5.005 -2.942 14.479 1.00 80.00 95 VAL A N 1
ATOM 711 C CA . VAL A 1 95 ? 6.169 -2.121 14.100 1.00 80.00 95 VAL A CA 1
ATOM 712 C C . VAL A 1 95 ? 7.318 -2.973 13.546 1.00 80.00 95 VAL A C 1
ATOM 714 O O . VAL A 1 95 ? 8.066 -2.503 12.691 1.00 80.00 95 VAL A O 1
ATOM 717 N N . GLU A 1 96 ? 7.450 -4.230 13.981 1.00 75.69 96 GLU A N 1
ATOM 718 C CA . GLU A 1 96 ? 8.495 -5.130 13.480 1.00 75.69 96 GLU A CA 1
ATOM 719 C C . GLU A 1 96 ? 8.254 -5.515 12.013 1.00 75.69 96 GLU A C 1
ATOM 721 O O . GLU A 1 96 ? 9.200 -5.617 11.231 1.00 75.69 96 GLU A O 1
ATOM 726 N N . GLN A 1 97 ? 6.984 -5.683 11.632 1.00 74.44 97 GLN A N 1
ATOM 727 C CA . GLN A 1 97 ? 6.560 -6.102 10.291 1.00 74.44 97 GLN A CA 1
ATOM 728 C C . GLN A 1 97 ? 6.115 -4.930 9.402 1.00 74.44 97 GLN A C 1
ATOM 730 O O . GLN A 1 97 ? 6.032 -5.067 8.184 1.00 74.44 97 GLN A O 1
ATOM 735 N N . TYR A 1 98 ? 5.861 -3.764 9.992 1.00 77.94 98 TYR A N 1
ATOM 736 C CA . TYR A 1 98 ? 5.441 -2.545 9.314 1.00 77.94 98 TYR A CA 1
ATOM 737 C C . TYR A 1 98 ? 6.162 -1.331 9.930 1.00 77.94 98 TYR A C 1
ATOM 739 O O . TYR A 1 98 ? 5.583 -0.599 10.734 1.00 77.94 98 TYR A O 1
ATOM 747 N N . PRO A 1 99 ? 7.442 -1.085 9.584 1.00 77.12 99 PRO A N 1
ATOM 748 C CA . PRO A 1 99 ? 8.268 -0.065 10.246 1.00 77.12 99 PRO A CA 1
ATOM 749 C C . PRO A 1 99 ? 7.710 1.365 10.179 1.00 77.12 99 PRO A C 1
ATOM 751 O O . PRO A 1 99 ? 8.033 2.203 11.019 1.00 77.12 99 PRO A O 1
ATOM 754 N N . THR A 1 100 ? 6.854 1.658 9.198 1.00 79.88 100 THR A N 1
ATOM 755 C CA . THR A 1 100 ? 6.176 2.952 9.034 1.00 79.88 100 THR A CA 1
ATOM 756 C C . THR A 1 100 ? 4.884 3.069 9.852 1.00 79.88 100 THR A C 1
ATOM 758 O O . THR A 1 100 ? 4.166 4.064 9.733 1.00 79.88 100 THR A O 1
ATOM 761 N N . TRP A 1 101 ? 4.589 2.107 10.733 1.00 86.44 101 TRP A N 1
ATOM 762 C CA . TRP A 1 101 ? 3.392 2.097 11.579 1.00 86.44 101 TRP A CA 1
ATOM 763 C C . TRP A 1 101 ? 3.137 3.406 12.350 1.00 86.44 101 TRP A C 1
ATOM 765 O O . TRP A 1 101 ? 1.998 3.875 12.310 1.00 86.44 101 TRP A O 1
ATOM 775 N N . PRO A 1 102 ? 4.143 4.093 12.937 1.00 88.62 102 PRO A N 1
ATOM 776 C CA . PRO A 1 102 ? 3.917 5.389 13.586 1.00 88.62 102 PRO A CA 1
ATOM 777 C C . PRO A 1 102 ? 3.309 6.454 12.659 1.00 88.62 102 PRO A C 1
ATOM 779 O O . PRO A 1 102 ? 2.475 7.254 13.084 1.00 88.62 102 PRO A O 1
ATOM 782 N N . ASN A 1 103 ? 3.667 6.440 11.371 1.00 87.25 103 ASN A N 1
ATOM 783 C CA . ASN A 1 103 ? 3.086 7.344 10.377 1.00 87.25 103 ASN A CA 1
ATOM 784 C C . ASN A 1 103 ? 1.623 6.979 10.095 1.00 87.25 103 ASN A C 1
ATOM 786 O O . ASN A 1 103 ? 0.784 7.863 9.932 1.00 87.25 103 ASN A O 1
ATOM 790 N N . THR A 1 104 ? 1.303 5.682 10.082 1.00 88.56 104 THR A N 1
ATOM 791 C CA . THR A 1 104 ? -0.075 5.191 9.942 1.00 88.56 104 THR A CA 1
ATOM 792 C C . THR A 1 104 ? -0.936 5.587 11.146 1.00 88.56 104 THR A C 1
ATOM 794 O O . THR A 1 104 ? -2.062 6.043 10.961 1.00 88.56 104 THR A O 1
ATOM 797 N N . GLN A 1 105 ? -0.407 5.511 12.371 1.00 92.19 105 GLN A N 1
ATOM 798 C CA . GLN A 1 105 ? -1.107 5.981 13.575 1.00 92.19 105 GLN A CA 1
ATOM 799 C C . GLN A 1 105 ? -1.405 7.487 13.505 1.00 92.19 105 GLN A C 1
ATOM 801 O O . GLN A 1 105 ? -2.537 7.907 13.751 1.00 92.19 105 GLN A O 1
ATOM 806 N N . ALA A 1 106 ? -0.422 8.298 13.099 1.00 92.75 106 ALA A N 1
ATOM 807 C CA . ALA A 1 106 ? -0.601 9.740 12.922 1.00 92.75 106 ALA A CA 1
ATOM 808 C C . ALA A 1 106 ? -1.648 10.072 11.841 1.00 92.75 106 ALA A C 1
ATOM 810 O O . ALA A 1 106 ? -2.476 10.965 12.029 1.00 92.75 106 ALA A O 1
ATOM 811 N N . PHE A 1 107 ? -1.655 9.322 10.734 1.00 92.50 107 PHE A N 1
ATOM 812 C CA . PHE A 1 107 ? -2.676 9.427 9.693 1.00 92.50 107 PHE A CA 1
ATOM 813 C C . PHE A 1 107 ? -4.081 9.120 10.235 1.00 92.50 107 PHE A C 1
ATOM 815 O O . PHE A 1 107 ? -4.993 9.922 10.048 1.00 92.50 107 PHE A O 1
ATOM 822 N N . LEU A 1 108 ? -4.262 8.016 10.965 1.00 94.94 108 LEU A N 1
ATOM 823 C CA . LEU A 1 108 ? -5.558 7.664 11.562 1.00 94.94 108 LEU A CA 1
ATOM 824 C C . LEU A 1 108 ? -6.046 8.719 12.556 1.00 94.94 108 LEU A C 1
ATOM 826 O O . LEU A 1 108 ? -7.235 9.043 12.581 1.00 94.94 108 LEU A O 1
ATOM 830 N N . GLN A 1 109 ? -5.135 9.264 13.365 1.00 95.25 109 GLN A N 1
ATOM 831 C CA . GLN A 1 109 ? -5.454 10.336 14.299 1.00 95.25 109 GLN A CA 1
ATOM 832 C C . GLN A 1 109 ? -5.972 11.580 13.567 1.00 95.25 109 GLN A C 1
ATOM 834 O O . GLN A 1 109 ? -7.020 12.102 13.948 1.00 95.25 109 GLN A O 1
ATOM 839 N N . MET A 1 110 ? -5.277 12.012 12.511 1.00 95.69 110 MET A N 1
ATOM 840 C CA . MET A 1 110 ? -5.684 13.148 11.682 1.00 95.69 110 MET A CA 1
ATOM 841 C C . MET A 1 110 ? -7.088 12.934 11.098 1.00 95.69 110 MET A C 1
ATOM 843 O O . MET A 1 110 ? -7.960 13.780 11.282 1.00 95.69 110 MET A O 1
ATOM 847 N N . ILE A 1 111 ? -7.343 11.784 10.463 1.00 96.75 111 ILE A N 1
ATOM 848 C CA . ILE A 1 111 ? -8.653 11.493 9.857 1.00 96.75 111 ILE A CA 1
ATOM 849 C C . ILE A 1 111 ? -9.762 11.458 10.909 1.00 96.75 111 ILE A C 1
ATOM 851 O O . ILE A 1 111 ? -10.838 12.012 10.688 1.00 96.75 111 ILE A O 1
ATOM 855 N N . ARG A 1 112 ? -9.515 10.857 12.079 1.00 97.00 112 ARG A N 1
ATOM 856 C CA . ARG A 1 112 ? -10.494 10.862 13.173 1.00 97.00 112 ARG A CA 1
ATOM 857 C C . ARG A 1 112 ? -10.845 12.288 13.595 1.00 97.00 112 ARG A C 1
ATOM 859 O O . ARG A 1 112 ? -12.026 12.595 13.736 1.00 97.00 112 ARG A O 1
ATOM 866 N N . GLU A 1 113 ? -9.847 13.140 13.813 1.00 96.06 113 GLU A N 1
ATOM 867 C CA . GLU A 1 113 ? -10.059 14.530 14.238 1.00 96.06 113 GLU A CA 1
ATOM 868 C C . GLU A 1 113 ? -10.842 15.342 13.193 1.00 96.06 113 GLU A C 1
ATOM 870 O O . GLU A 1 113 ? -11.704 16.136 13.567 1.00 96.06 113 GLU A O 1
ATOM 875 N N . GLU A 1 114 ? -10.612 15.094 11.900 1.00 96.44 114 GLU A N 1
ATOM 876 C CA . GLU A 1 114 ? -11.347 15.733 10.801 1.00 96.44 114 GLU A CA 1
ATOM 877 C C . GLU A 1 114 ? -12.799 15.250 10.676 1.00 96.44 114 GLU A C 1
ATOM 879 O O . GLU A 1 114 ? -13.710 16.061 10.508 1.00 96.44 114 GLU A O 1
ATOM 884 N N . VAL A 1 115 ? -13.030 13.935 10.743 1.00 97.00 115 VAL A N 1
ATOM 885 C CA . VAL A 1 115 ? -14.355 13.326 10.522 1.00 97.00 115 VAL A CA 1
ATOM 886 C C . VAL A 1 115 ? -15.257 13.466 11.749 1.00 97.00 115 VAL A C 1
ATOM 888 O O . VAL A 1 115 ? -16.478 13.563 11.625 1.00 97.00 115 VAL A O 1
ATOM 891 N N . THR A 1 116 ? -14.669 13.486 12.946 1.00 95.31 116 THR A N 1
ATOM 892 C CA . THR A 1 116 ? -15.397 13.538 14.224 1.00 95.31 116 THR A CA 1
ATOM 893 C C . THR A 1 116 ? -14.940 14.720 15.090 1.00 95.31 116 THR A C 1
ATOM 895 O O . THR A 1 116 ? -14.452 14.528 16.210 1.00 95.31 116 THR A O 1
ATOM 898 N N . PRO A 1 117 ? -15.098 15.968 14.607 1.00 92.50 117 PRO A N 1
ATOM 899 C CA . PRO A 1 117 ? -14.652 17.149 15.336 1.00 92.50 117 PRO A CA 1
ATOM 900 C C . PRO A 1 117 ? -15.393 17.265 16.672 1.00 92.50 117 PRO A C 1
ATOM 902 O O . PRO A 1 117 ? -16.580 16.951 16.770 1.00 92.50 117 PRO A O 1
ATOM 905 N N . GLU A 1 118 ? -14.676 17.691 17.716 1.00 88.56 118 GLU A N 1
ATOM 906 C CA . GLU A 1 118 ? -15.214 17.923 19.072 1.00 88.56 118 GLU A CA 1
ATOM 907 C C . GLU A 1 118 ? -15.894 16.696 19.721 1.00 88.56 118 GLU A C 1
ATOM 909 O O . GLU A 1 118 ? -16.584 16.807 20.737 1.00 88.56 118 GLU A O 1
ATOM 914 N N . THR A 1 119 ? -15.687 15.499 19.164 1.00 89.75 119 THR A N 1
ATOM 915 C CA . THR A 1 119 ? -16.295 14.264 19.657 1.00 89.75 119 THR A CA 1
ATOM 916 C C . THR A 1 119 ? -15.484 13.697 20.818 1.00 89.75 119 THR A C 1
ATOM 918 O O . THR A 1 119 ? -14.282 13.469 20.710 1.00 89.75 119 THR A O 1
ATOM 921 N N . VAL A 1 120 ? -16.153 13.450 21.947 1.00 90.00 120 VAL A N 1
ATOM 922 C CA . VAL A 1 120 ? -15.524 12.887 23.160 1.00 90.00 120 VAL A CA 1
ATOM 923 C C . VAL A 1 120 ? -15.820 11.391 23.314 1.00 90.00 120 VAL A C 1
ATOM 925 O O . VAL A 1 120 ? -14.999 10.655 23.860 1.00 90.00 120 VAL A O 1
ATOM 928 N N . ASN A 1 121 ? -16.977 10.947 22.809 1.00 94.75 121 ASN A N 1
ATOM 929 C CA . ASN A 1 121 ? -17.418 9.556 22.824 1.00 94.75 121 ASN A CA 1
ATOM 930 C C . ASN A 1 121 ? -17.736 9.088 21.403 1.00 94.75 121 ASN A C 1
ATOM 932 O O . ASN A 1 121 ? -18.453 9.770 20.672 1.00 94.75 121 ASN A O 1
ATOM 936 N N . PHE A 1 122 ? -17.240 7.912 21.038 1.00 97.38 122 PHE A N 1
ATOM 937 C CA . PHE A 1 122 ? -17.286 7.400 19.675 1.00 97.38 122 PHE A CA 1
ATOM 938 C C . PHE A 1 122 ? -18.227 6.202 19.590 1.00 97.38 122 PHE A C 1
ATOM 940 O O . PHE A 1 122 ? -18.069 5.211 20.303 1.00 97.38 122 PHE A O 1
ATOM 947 N N . SER A 1 123 ? -19.207 6.300 18.696 1.00 97.31 123 SER A N 1
ATOM 948 C CA . SER A 1 123 ? -20.124 5.209 18.365 1.00 97.31 123 SER A CA 1
ATOM 949 C C . SER A 1 123 ? -19.609 4.407 17.169 1.00 97.31 123 SER A C 1
ATOM 951 O O . SER A 1 123 ? -18.771 4.895 16.408 1.00 97.31 123 SER A O 1
ATOM 953 N N . PHE A 1 124 ? -20.141 3.201 16.951 1.00 97.50 124 PHE A N 1
ATOM 954 C CA . PHE A 1 124 ? -19.804 2.410 15.763 1.00 97.50 124 PHE A CA 1
ATOM 955 C C . PHE A 1 124 ? -20.011 3.183 14.443 1.00 97.50 124 PHE A C 1
ATOM 957 O O . PHE A 1 124 ? -19.069 3.219 13.658 1.00 97.50 124 PHE A O 1
ATOM 964 N N . PRO A 1 125 ? -21.144 3.882 14.199 1.00 97.00 125 PRO A N 1
ATOM 965 C CA . PRO A 1 125 ? -21.306 4.691 12.986 1.00 97.00 125 PRO A CA 1
ATOM 966 C C . PRO A 1 125 ? -20.263 5.805 12.835 1.00 97.00 125 PRO A C 1
ATOM 968 O O . PRO A 1 125 ? -19.830 6.090 11.724 1.00 97.00 125 PRO A O 1
ATOM 971 N N . ALA A 1 126 ? -19.834 6.419 13.943 1.00 96.81 126 ALA A N 1
ATOM 972 C CA . ALA A 1 126 ? -18.790 7.440 13.902 1.00 96.81 126 ALA A CA 1
ATOM 973 C C . ALA A 1 126 ? -17.446 6.837 13.467 1.00 96.81 126 ALA A C 1
ATOM 975 O O . ALA A 1 126 ? -16.775 7.393 12.606 1.00 96.81 126 ALA A O 1
ATOM 976 N N . LEU A 1 127 ? -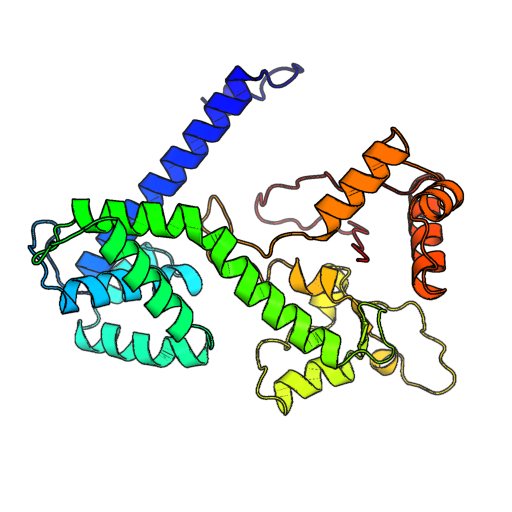17.074 5.673 14.010 1.00 97.56 127 LEU A N 1
ATOM 977 C CA . LEU A 1 127 ? -15.842 4.987 13.611 1.00 97.56 127 LEU A CA 1
ATOM 978 C C . LEU A 1 127 ? -15.924 4.377 12.208 1.00 97.56 127 LEU A C 1
ATOM 980 O O . LEU A 1 127 ? -14.915 4.372 11.514 1.00 97.56 127 LEU A O 1
ATOM 984 N N . SER A 1 128 ? -17.107 3.938 11.769 1.00 96.69 128 SER A N 1
ATOM 985 C CA . SER A 1 128 ? -17.378 3.512 10.388 1.00 96.69 128 SER A CA 1
ATOM 986 C C . SER A 1 128 ? -17.079 4.643 9.394 1.00 96.69 128 SER A C 1
ATOM 988 O O . SER A 1 128 ? -16.330 4.446 8.439 1.00 96.69 128 SER A O 1
ATOM 990 N N . ALA A 1 129 ? -17.536 5.869 9.679 1.00 96.12 129 ALA A N 1
ATOM 991 C CA . ALA A 1 129 ? -17.212 7.036 8.858 1.00 96.12 129 ALA A CA 1
ATOM 992 C C . ALA A 1 129 ? -15.701 7.340 8.826 1.00 96.12 129 ALA A C 1
ATOM 994 O O . ALA A 1 129 ? -15.159 7.663 7.771 1.00 96.12 129 ALA A O 1
ATOM 995 N N . VAL A 1 130 ? -15.005 7.198 9.962 1.00 97.00 130 VAL A N 1
ATOM 996 C CA . VAL A 1 130 ? -13.545 7.391 10.033 1.00 97.00 130 VAL A CA 1
ATOM 997 C C . VAL A 1 130 ? -12.805 6.355 9.186 1.00 97.00 130 VAL A C 1
ATOM 999 O O . VAL A 1 130 ? -11.899 6.727 8.445 1.00 97.00 130 VAL A O 1
ATOM 1002 N N . VAL A 1 131 ? -13.165 5.067 9.267 1.00 95.19 131 VAL A N 1
ATOM 1003 C CA . VAL A 1 131 ? -12.481 4.022 8.481 1.00 95.19 131 VAL A CA 1
ATOM 1004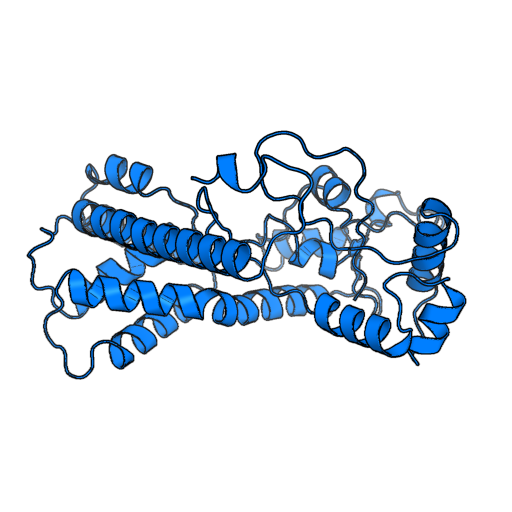 C C . VAL A 1 131 ? -12.799 4.106 6.990 1.00 95.19 131 VAL A C 1
ATOM 1006 O O . VAL A 1 131 ? -11.921 3.800 6.185 1.00 95.19 131 VAL A O 1
ATOM 1009 N N . ALA A 1 132 ? -14.002 4.556 6.617 1.00 92.56 132 ALA A N 1
ATOM 1010 C CA . ALA A 1 132 ? -14.356 4.827 5.226 1.00 92.56 132 ALA A CA 1
ATOM 1011 C C . ALA A 1 132 ? -13.471 5.944 4.649 1.00 92.56 132 ALA A C 1
ATOM 1013 O O . ALA A 1 132 ? -12.788 5.736 3.648 1.00 92.56 132 ALA A O 1
ATOM 1014 N N . GLU A 1 133 ? -13.381 7.085 5.341 1.00 94.06 133 GLU A N 1
ATOM 1015 C CA . GLU A 1 133 ? -12.526 8.199 4.914 1.00 94.06 133 GLU A CA 1
ATOM 1016 C C . GLU A 1 133 ? -11.039 7.813 4.904 1.00 94.06 133 GLU A C 1
ATOM 1018 O O . GLU A 1 133 ? -10.291 8.183 3.995 1.00 94.06 133 GLU A O 1
ATOM 1023 N N . ALA A 1 134 ? -10.598 7.035 5.898 1.00 92.19 134 ALA A N 1
ATOM 1024 C CA . ALA A 1 134 ? -9.240 6.515 5.934 1.00 92.19 134 ALA A CA 1
ATOM 1025 C C . ALA A 1 134 ? -8.963 5.651 4.697 1.00 92.19 134 ALA A C 1
ATOM 1027 O O . ALA A 1 134 ? -7.957 5.885 4.034 1.00 92.19 134 ALA A O 1
ATOM 1028 N N . GLY A 1 135 ? -9.857 4.721 4.343 1.00 87.31 135 GLY A N 1
ATOM 1029 C CA . GLY A 1 135 ? -9.732 3.863 3.161 1.00 87.31 135 GLY A CA 1
ATOM 1030 C C . GLY A 1 135 ? -9.613 4.648 1.851 1.00 87.31 135 GLY A C 1
ATOM 1031 O O . GLY A 1 135 ? -8.689 4.402 1.075 1.00 87.31 135 GLY A O 1
ATOM 1032 N N . GLU A 1 136 ? -10.465 5.656 1.653 1.00 86.19 136 GLU A N 1
ATOM 1033 C CA . GLU A 1 136 ? -10.465 6.527 0.464 1.00 86.19 136 GLU A CA 1
ATOM 1034 C C . GLU A 1 136 ? -9.161 7.322 0.283 1.00 86.19 136 GLU A C 1
ATOM 1036 O O . GLU A 1 136 ? -8.722 7.627 -0.836 1.00 86.19 136 GLU A O 1
ATOM 1041 N N . ARG A 1 137 ? -8.512 7.693 1.392 1.00 87.88 137 ARG A N 1
ATOM 1042 C CA . ARG A 1 137 ? -7.250 8.447 1.367 1.00 87.88 137 ARG A CA 1
ATOM 1043 C C . ARG A 1 137 ? -6.014 7.560 1.443 1.00 87.88 137 ARG A C 1
ATOM 1045 O O . ARG A 1 137 ? -4.935 8.011 1.048 1.00 87.88 137 ARG A O 1
ATOM 1052 N N . TYR A 1 138 ? -6.155 6.320 1.903 1.00 83.44 138 TYR A N 1
ATOM 1053 C CA . TYR A 1 138 ? -5.017 5.475 2.235 1.00 83.44 138 TYR A CA 1
ATOM 1054 C C . TYR A 1 138 ? -4.139 5.157 1.026 1.00 83.44 138 TYR A C 1
ATOM 1056 O O . TYR A 1 138 ? -2.924 5.216 1.147 1.00 83.44 138 TYR A O 1
ATOM 1064 N N . GLY A 1 139 ? -4.713 4.937 -0.163 1.00 76.69 139 GLY A N 1
ATOM 1065 C CA . GLY A 1 139 ? -3.914 4.703 -1.375 1.00 76.69 139 GLY A CA 1
ATOM 1066 C C . GLY A 1 139 ? -2.969 5.863 -1.722 1.00 76.69 139 GLY A C 1
ATOM 1067 O O . GLY A 1 139 ? -1.817 5.646 -2.090 1.00 76.69 139 GLY A O 1
ATOM 1068 N N . ARG A 1 140 ? -3.410 7.116 -1.531 1.00 75.88 140 ARG A N 1
ATOM 1069 C CA . ARG A 1 140 ? -2.542 8.295 -1.719 1.00 75.88 140 ARG A CA 1
ATOM 1070 C C . ARG A 1 140 ? -1.492 8.414 -0.616 1.00 75.88 140 ARG A C 1
ATOM 1072 O O . ARG A 1 140 ? -0.379 8.844 -0.894 1.00 75.88 140 ARG A O 1
ATOM 1079 N N . TRP A 1 141 ? -1.837 8.040 0.614 1.00 73.69 141 TRP A N 1
ATOM 1080 C CA . TRP A 1 141 ? -0.909 8.041 1.746 1.00 73.69 141 TRP A CA 1
ATOM 1081 C C . TRP A 1 141 ? 0.194 6.982 1.591 1.00 73.69 141 TRP A C 1
ATOM 1083 O O . TRP A 1 141 ? 1.376 7.302 1.688 1.00 73.69 141 TRP A O 1
ATOM 1093 N N . GLN A 1 142 ? -0.189 5.751 1.250 1.00 68.38 142 GLN A N 1
ATOM 1094 C CA . GLN A 1 142 ? 0.694 4.615 0.976 1.00 68.38 142 GLN A CA 1
ATOM 1095 C C . GLN A 1 142 ? 1.711 4.926 -0.128 1.00 68.38 142 GLN A C 1
ATOM 1097 O O . GLN A 1 142 ? 2.863 4.502 -0.048 1.00 68.38 142 GLN A O 1
ATOM 1102 N N . SER A 1 143 ? 1.335 5.755 -1.109 1.00 70.31 143 SER A N 1
ATOM 1103 C CA . SER A 1 143 ? 2.259 6.224 -2.144 1.00 70.31 143 SER A CA 1
ATOM 1104 C C . SER A 1 143 ? 3.532 6.858 -1.572 1.00 70.31 143 SER A C 1
ATOM 1106 O O . SER A 1 143 ? 4.587 6.756 -2.197 1.00 70.31 143 SER A O 1
ATOM 1108 N N . HIS A 1 144 ? 3.463 7.498 -0.401 1.00 73.31 144 HIS A N 1
ATOM 1109 C CA . HIS A 1 144 ? 4.646 8.035 0.267 1.00 73.31 144 HIS A CA 1
ATOM 1110 C C . HIS A 1 144 ? 5.558 6.915 0.791 1.00 73.31 144 HIS A C 1
ATOM 1112 O O . HIS A 1 144 ? 6.778 6.998 0.671 1.00 73.31 144 HIS A O 1
ATOM 1118 N N . GLU A 1 145 ? 4.983 5.845 1.337 1.00 75.19 145 GLU A N 1
ATOM 1119 C CA . GLU A 1 145 ? 5.728 4.681 1.831 1.00 75.19 145 GLU A CA 1
ATOM 1120 C C . GLU A 1 145 ? 6.412 3.934 0.675 1.00 75.19 145 GLU A C 1
ATOM 1122 O O . GLU A 1 145 ? 7.591 3.592 0.771 1.00 75.19 145 GLU A O 1
ATOM 1127 N N . CYS A 1 146 ? 5.729 3.787 -0.466 1.00 79.44 146 CYS A N 1
ATOM 1128 C CA . CYS A 1 146 ? 6.336 3.259 -1.691 1.00 79.44 146 CYS A CA 1
ATOM 1129 C C . CYS A 1 146 ? 7.440 4.154 -2.250 1.00 79.44 146 CYS A C 1
ATOM 1131 O O . CYS A 1 146 ? 8.452 3.647 -2.735 1.00 79.44 146 CYS A O 1
ATOM 1133 N N . SER A 1 147 ? 7.265 5.477 -2.189 1.00 81.19 147 SER A N 1
ATOM 1134 C CA . SER A 1 147 ? 8.293 6.423 -2.623 1.00 81.19 147 SER A CA 1
ATOM 1135 C C . SER A 1 147 ? 9.553 6.301 -1.770 1.00 81.19 147 SER A C 1
ATOM 1137 O O . SER A 1 147 ? 10.655 6.332 -2.314 1.00 81.19 147 SER A O 1
ATOM 1139 N N . GLU A 1 148 ? 9.415 6.126 -0.454 1.00 82.19 148 GLU A N 1
ATOM 1140 C CA . GLU A 1 148 ? 10.564 5.920 0.430 1.00 82.19 148 GLU A CA 1
ATOM 1141 C C . GLU A 1 148 ? 11.254 4.581 0.136 1.00 82.19 148 GLU A C 1
ATOM 1143 O O . GLU A 1 148 ? 12.470 4.538 -0.033 1.00 82.19 148 GLU A O 1
ATOM 1148 N N . LEU A 1 149 ? 10.485 3.499 -0.037 1.00 83.81 149 LEU A N 1
ATOM 1149 C CA . LEU A 1 149 ? 11.019 2.189 -0.424 1.00 83.81 149 LEU A CA 1
ATOM 1150 C C . LEU A 1 149 ? 11.791 2.250 -1.753 1.00 83.81 149 LEU A C 1
ATOM 1152 O O . LEU A 1 149 ? 12.887 1.700 -1.879 1.00 83.81 149 LEU A O 1
ATOM 1156 N N . LYS A 1 150 ? 11.234 2.953 -2.743 1.00 86.81 150 LYS A N 1
ATOM 1157 C CA . LYS A 1 150 ? 11.877 3.209 -4.034 1.00 86.81 150 LYS A CA 1
ATOM 1158 C C . LYS A 1 150 ? 13.160 4.016 -3.855 1.00 86.81 150 LYS A C 1
ATOM 1160 O O . LYS A 1 150 ? 14.179 3.664 -4.440 1.00 86.81 150 LYS A O 1
ATOM 1165 N N . HIS A 1 151 ? 13.127 5.078 -3.055 1.00 87.50 151 HIS A N 1
ATOM 1166 C CA . HIS A 1 151 ? 14.284 5.932 -2.808 1.00 87.50 151 HIS A CA 1
ATOM 1167 C C . HIS A 1 151 ? 15.435 5.162 -2.149 1.00 87.50 151 HIS A C 1
ATOM 1169 O O . HIS A 1 151 ? 16.569 5.285 -2.603 1.00 87.50 151 HIS A O 1
ATOM 1175 N N . GLN A 1 152 ? 15.140 4.302 -1.170 1.00 87.62 152 GLN A N 1
ATOM 1176 C CA . GLN A 1 152 ? 16.115 3.396 -0.551 1.00 87.62 152 GLN A CA 1
ATOM 1177 C C . GLN A 1 152 ? 16.815 2.528 -1.603 1.00 87.62 152 GLN A C 1
ATOM 1179 O O . GLN A 1 152 ? 18.039 2.507 -1.676 1.00 87.62 152 GLN A O 1
ATOM 1184 N N . LEU A 1 153 ? 16.056 1.878 -2.491 1.00 90.06 153 LEU A N 1
ATOM 1185 C CA . LEU A 1 153 ? 16.638 1.085 -3.579 1.00 90.06 153 LEU A CA 1
ATOM 1186 C C . LEU A 1 153 ? 17.501 1.949 -4.510 1.00 90.06 153 LEU A C 1
ATOM 1188 O O . LEU A 1 153 ? 18.614 1.561 -4.856 1.00 90.06 153 LEU A O 1
ATOM 1192 N N . LEU A 1 154 ? 17.026 3.137 -4.889 1.00 89.69 154 LEU A N 1
ATOM 1193 C CA . LEU A 1 154 ? 17.748 4.015 -5.811 1.00 89.69 154 LEU A CA 1
ATOM 1194 C C . LEU A 1 154 ? 19.035 4.620 -5.216 1.00 89.69 154 LEU A C 1
ATOM 1196 O O . LEU A 1 154 ? 19.941 4.987 -5.958 1.00 89.69 154 LEU A O 1
ATOM 1200 N N . GLN A 1 155 ? 19.182 4.677 -3.891 1.00 89.75 155 GLN A N 1
ATOM 1201 C CA . GLN A 1 155 ? 20.460 5.047 -3.263 1.00 89.75 155 GLN A CA 1
ATOM 1202 C C . GLN A 1 155 ? 21.562 4.001 -3.487 1.00 89.75 155 GLN A C 1
ATOM 1204 O O . GLN A 1 155 ? 22.746 4.323 -3.391 1.00 89.75 155 GLN A O 1
ATOM 1209 N N . HIS A 1 156 ? 21.178 2.765 -3.812 1.00 89.50 156 HIS A N 1
ATOM 1210 C CA . HIS A 1 156 ? 22.073 1.635 -4.046 1.00 89.50 156 HIS A CA 1
ATOM 1211 C C . HIS A 1 156 ? 22.216 1.283 -5.532 1.00 89.50 156 HIS A C 1
ATOM 1213 O O . HIS A 1 156 ? 22.624 0.171 -5.881 1.00 89.50 156 HIS A O 1
ATOM 1219 N N . GLU A 1 157 ? 21.901 2.219 -6.428 1.00 86.81 157 GLU A N 1
ATOM 1220 C CA . GLU A 1 157 ? 22.179 2.028 -7.845 1.00 86.81 157 GLU A CA 1
ATOM 1221 C C . GLU A 1 157 ? 23.677 1.818 -8.096 1.00 86.81 157 GLU A C 1
ATOM 1223 O O . GLU A 1 157 ? 24.533 2.557 -7.609 1.00 86.81 157 GLU A O 1
ATOM 1228 N N . GLU A 1 158 ? 24.004 0.833 -8.933 1.00 79.06 158 GLU A N 1
ATOM 1229 C CA . GLU A 1 158 ? 25.382 0.639 -9.397 1.00 79.06 158 GLU A CA 1
ATOM 1230 C C . GLU A 1 158 ? 25.864 1.840 -10.227 1.00 79.06 158 GLU A C 1
ATOM 1232 O O . GLU A 1 158 ? 27.030 2.242 -10.158 1.00 79.06 158 GLU A O 1
ATOM 1237 N N . HIS A 1 159 ? 24.948 2.421 -11.001 1.00 79.69 159 HIS A N 1
ATOM 1238 C CA . HIS A 1 159 ? 25.166 3.608 -11.811 1.00 79.69 159 HIS A CA 1
ATOM 1239 C C . HIS A 1 159 ? 23.973 4.560 -11.662 1.00 79.69 159 HIS A C 1
ATOM 1241 O O . HIS A 1 159 ? 22.835 4.093 -11.749 1.00 79.69 159 HIS A O 1
ATOM 1247 N N . PRO A 1 160 ? 24.202 5.876 -11.503 1.00 76.50 160 PRO A N 1
ATOM 1248 C CA . PRO A 1 160 ? 23.117 6.832 -11.308 1.00 76.50 160 PRO A CA 1
ATOM 1249 C C . PRO A 1 160 ? 22.086 6.804 -12.440 1.00 76.50 160 PRO A C 1
ATOM 1251 O O . PRO A 1 160 ? 22.461 6.807 -13.617 1.00 76.50 160 PRO A O 1
ATOM 1254 N N . ASN A 1 161 ? 20.803 6.891 -12.082 1.00 73.62 161 ASN A N 1
ATOM 1255 C CA . ASN A 1 161 ? 19.670 7.023 -13.007 1.00 73.62 161 ASN A CA 1
ATOM 1256 C C . ASN A 1 161 ? 19.485 5.817 -13.944 1.00 73.62 161 ASN A C 1
ATOM 1258 O O . ASN A 1 161 ? 19.141 5.972 -15.119 1.00 73.62 161 ASN A O 1
ATOM 1262 N N . THR A 1 162 ? 19.740 4.607 -13.453 1.00 77.69 162 THR A N 1
ATOM 1263 C CA . THR A 1 162 ? 19.517 3.368 -14.211 1.00 77.69 162 THR A CA 1
ATOM 1264 C C . THR A 1 162 ? 18.243 2.628 -13.816 1.00 77.69 162 THR A C 1
ATOM 1266 O O . THR A 1 162 ? 17.824 1.734 -14.555 1.00 77.69 162 THR A O 1
ATOM 1269 N N . GLY A 1 163 ? 17.635 2.970 -12.683 1.00 84.56 163 GLY A N 1
ATOM 1270 C CA . GLY A 1 163 ? 16.534 2.248 -12.056 1.00 84.56 163 GLY A CA 1
ATOM 1271 C C . GLY A 1 163 ? 16.919 0.830 -11.634 1.00 84.56 163 GLY A C 1
ATOM 1272 O O . GLY A 1 163 ? 16.050 -0.043 -11.599 1.00 84.56 163 GLY A O 1
ATOM 1273 N N . ARG A 1 164 ? 18.213 0.551 -11.414 1.00 86.94 164 ARG A N 1
ATOM 1274 C CA . ARG A 1 164 ? 18.740 -0.812 -11.250 1.00 86.94 164 ARG A CA 1
ATOM 1275 C C . ARG A 1 164 ? 19.700 -0.938 -10.077 1.00 86.94 164 ARG A C 1
ATOM 1277 O O . ARG A 1 164 ? 20.672 -0.197 -9.970 1.00 86.94 164 ARG A O 1
ATOM 1284 N N . VAL A 1 165 ? 19.482 -1.972 -9.272 1.00 91.25 165 VAL A N 1
ATOM 1285 C CA . VAL A 1 165 ? 20.321 -2.321 -8.115 1.00 91.25 165 VAL A CA 1
ATOM 1286 C C . VAL A 1 165 ? 20.902 -3.711 -8.329 1.00 91.25 165 VAL A C 1
ATOM 1288 O O . VAL A 1 165 ? 20.192 -4.593 -8.806 1.00 91.25 165 VAL A O 1
ATOM 1291 N N . ARG A 1 166 ? 22.175 -3.951 -7.992 1.00 90.88 166 ARG A N 1
ATOM 1292 C CA . ARG A 1 166 ? 22.725 -5.318 -8.047 1.00 90.88 166 ARG A CA 1
ATOM 1293 C C . ARG A 1 166 ? 21.946 -6.228 -7.107 1.00 90.88 166 ARG A C 1
ATOM 1295 O O . ARG A 1 166 ? 21.656 -5.853 -5.974 1.00 90.88 166 ARG A O 1
ATOM 1302 N N . LEU A 1 167 ? 21.668 -7.455 -7.539 1.00 91.44 167 LEU A N 1
ATOM 1303 C CA . LEU A 1 167 ? 20.958 -8.428 -6.708 1.00 91.44 167 LEU A CA 1
ATOM 1304 C C . LEU A 1 167 ? 21.696 -8.707 -5.383 1.00 91.44 167 LEU A C 1
ATOM 1306 O O . LEU A 1 167 ? 21.063 -8.917 -4.352 1.00 91.44 167 LEU A O 1
ATOM 1310 N N . SER A 1 168 ? 23.033 -8.654 -5.390 1.00 89.62 168 SER A N 1
ATOM 1311 C CA . SER A 1 168 ? 23.844 -8.754 -4.172 1.00 89.62 168 SER A CA 1
ATOM 1312 C C . SER A 1 168 ? 23.552 -7.634 -3.177 1.00 89.62 168 SER A C 1
ATOM 1314 O O . SER A 1 168 ? 23.444 -7.899 -1.985 1.00 89.62 168 SER A O 1
ATOM 1316 N N . ASP A 1 169 ? 23.406 -6.399 -3.660 1.00 91.06 169 ASP A N 1
ATOM 1317 C CA . ASP A 1 169 ? 23.180 -5.224 -2.818 1.00 91.06 169 ASP A CA 1
ATOM 1318 C C . ASP A 1 169 ? 21.741 -5.216 -2.298 1.00 91.06 169 ASP A C 1
ATOM 1320 O O . ASP A 1 169 ? 21.515 -4.915 -1.129 1.00 91.06 169 ASP A O 1
ATOM 1324 N N . PHE A 1 170 ? 20.789 -5.660 -3.128 1.00 92.06 170 PHE A N 1
ATOM 1325 C CA . PHE A 1 170 ? 19.406 -5.917 -2.725 1.00 92.06 170 PHE A CA 1
ATOM 1326 C C . PHE A 1 170 ? 19.335 -6.848 -1.504 1.00 92.06 170 PHE A C 1
ATOM 1328 O O . PHE A 1 170 ? 18.761 -6.481 -0.479 1.00 92.06 170 PHE A O 1
ATOM 1335 N N . TYR A 1 171 ? 20.001 -8.006 -1.554 1.00 92.50 171 TYR A N 1
ATOM 1336 C CA . TYR A 1 171 ? 20.033 -8.926 -0.412 1.00 92.50 171 TYR A CA 1
ATOM 1337 C C . TYR A 1 171 ? 20.912 -8.440 0.746 1.00 92.50 171 TYR A C 1
ATOM 1339 O O . TYR A 1 171 ? 20.602 -8.715 1.906 1.00 92.50 171 TYR A O 1
ATOM 1347 N N . ALA A 1 172 ? 21.988 -7.695 0.476 1.00 90.25 172 ALA A N 1
ATOM 1348 C CA . ALA A 1 172 ? 22.814 -7.107 1.527 1.00 90.25 172 ALA A CA 1
ATOM 1349 C C . ALA A 1 172 ? 22.025 -6.089 2.367 1.00 90.25 172 ALA A C 1
ATOM 1351 O O . ALA A 1 172 ? 22.208 -6.042 3.583 1.00 90.25 172 ALA A O 1
ATOM 1352 N N . MET A 1 173 ? 21.105 -5.328 1.761 1.00 89.31 173 MET A N 1
ATOM 1353 C CA . MET A 1 173 ? 20.204 -4.433 2.497 1.00 89.31 173 MET A CA 1
ATOM 1354 C C . MET A 1 173 ? 19.289 -5.200 3.463 1.00 89.31 173 MET A C 1
ATOM 1356 O O . MET A 1 173 ? 19.100 -4.756 4.597 1.00 89.31 173 MET A O 1
ATOM 1360 N N . ALA A 1 174 ? 18.795 -6.380 3.076 1.00 86.75 174 ALA A N 1
ATOM 1361 C CA . ALA A 1 174 ? 18.013 -7.232 3.973 1.00 86.75 174 ALA A CA 1
ATOM 1362 C C . ALA A 1 174 ? 18.846 -7.840 5.108 1.00 86.75 174 ALA A C 1
ATOM 1364 O O . ALA A 1 174 ? 18.404 -7.869 6.254 1.00 86.75 174 ALA A O 1
ATOM 1365 N N . LEU A 1 175 ? 20.063 -8.301 4.810 1.00 86.69 175 LEU A N 1
ATOM 1366 C CA . LEU A 1 175 ? 20.918 -8.985 5.785 1.00 86.69 175 LEU A CA 1
ATOM 1367 C C . LEU A 1 175 ? 21.656 -8.033 6.738 1.00 86.69 175 LEU A C 1
ATOM 1369 O O . LEU A 1 175 ? 21.972 -8.418 7.865 1.00 86.69 175 LEU A O 1
ATOM 1373 N N . HIS A 1 176 ? 21.980 -6.819 6.288 1.00 86.38 176 HIS A N 1
ATOM 1374 C CA . HIS A 1 176 ? 22.883 -5.902 6.996 1.00 86.38 176 HIS A CA 1
ATOM 1375 C C . HIS A 1 176 ? 22.360 -4.465 7.112 1.00 86.38 176 HIS A C 1
ATOM 1377 O O . HIS A 1 176 ? 22.854 -3.719 7.953 1.00 86.38 176 HIS A O 1
ATOM 1383 N N . GLY A 1 177 ? 21.383 -4.071 6.292 1.00 76.12 177 GLY A N 1
ATOM 1384 C CA . GLY A 1 177 ? 20.845 -2.707 6.253 1.00 76.12 177 GLY A CA 1
ATOM 1385 C C . GLY A 1 177 ? 19.603 -2.481 7.117 1.00 76.12 177 GLY A C 1
ATOM 1386 O O . GLY A 1 177 ? 19.124 -1.360 7.193 1.00 76.12 177 GLY A O 1
ATOM 1387 N N . GLY A 1 178 ? 19.063 -3.521 7.760 1.00 75.75 178 GLY A N 1
ATOM 1388 C CA . GLY A 1 178 ? 17.797 -3.420 8.499 1.00 75.75 178 GLY A CA 1
ATOM 1389 C C . GLY A 1 178 ? 16.558 -3.355 7.598 1.00 75.75 178 GLY A C 1
ATOM 1390 O O . GLY A 1 178 ? 15.463 -3.105 8.092 1.00 75.75 178 GLY A O 1
ATOM 1391 N N . HIS A 1 179 ? 16.713 -3.619 6.296 1.00 80.44 179 HIS A N 1
ATOM 1392 C CA . HIS A 1 179 ? 15.632 -3.609 5.310 1.00 80.44 179 HIS A CA 1
ATOM 1393 C C . HIS A 1 179 ? 15.193 -5.033 4.956 1.00 80.44 179 HIS A C 1
ATOM 1395 O O . HIS A 1 179 ? 15.311 -5.477 3.811 1.00 80.44 179 HIS A O 1
ATOM 1401 N N . TRP A 1 180 ? 14.727 -5.777 5.961 1.00 77.19 180 TRP A N 1
ATOM 1402 C CA . TRP A 1 180 ? 14.355 -7.195 5.854 1.00 77.19 180 TRP A CA 1
ATOM 1403 C C . TRP A 1 180 ? 13.354 -7.496 4.721 1.00 77.19 180 TRP A C 1
ATOM 1405 O O . TRP A 1 180 ? 13.325 -8.615 4.203 1.00 77.19 180 TRP A O 1
ATOM 1415 N N . GLN A 1 181 ? 12.571 -6.499 4.298 1.00 77.75 181 GLN A N 1
ATOM 1416 C CA . GLN A 1 181 ? 11.605 -6.599 3.206 1.00 77.75 181 GLN A CA 1
ATOM 1417 C C . GLN A 1 181 ? 12.242 -6.919 1.841 1.00 77.75 181 GLN A C 1
ATOM 1419 O O . GLN A 1 181 ? 11.570 -7.450 0.964 1.00 77.75 181 GLN A O 1
ATOM 1424 N N . PHE A 1 182 ? 13.542 -6.671 1.645 1.00 87.62 182 PHE A N 1
ATOM 1425 C CA . PHE A 1 182 ? 14.252 -6.980 0.396 1.00 87.62 182 PHE A CA 1
ATOM 1426 C C . PHE A 1 182 ? 14.726 -8.444 0.331 1.00 87.62 182 PHE A C 1
ATOM 1428 O O . PHE A 1 182 ? 15.903 -8.737 0.118 1.00 87.62 182 PHE A O 1
ATOM 1435 N N . SER A 1 183 ? 13.808 -9.388 0.549 1.00 88.12 183 SER A N 1
ATOM 1436 C CA . SER A 1 183 ? 14.111 -10.821 0.715 1.00 88.12 183 SER A CA 1
ATOM 1437 C C . SER A 1 183 ? 13.481 -11.733 -0.343 1.00 88.12 183 SER A C 1
ATOM 1439 O O . SER A 1 183 ? 13.564 -12.959 -0.245 1.00 88.12 183 SER A O 1
ATOM 1441 N N . GLU A 1 184 ? 12.906 -11.152 -1.397 1.00 90.88 184 GLU A N 1
ATOM 1442 C CA . GLU A 1 184 ? 12.245 -11.906 -2.461 1.00 90.88 184 GLU A CA 1
ATOM 1443 C C . GLU A 1 184 ? 13.164 -12.896 -3.179 1.00 90.88 184 GLU A C 1
ATOM 1445 O O . GLU A 1 184 ? 14.317 -12.603 -3.508 1.00 90.88 184 GLU A O 1
ATOM 1450 N N . SER A 1 185 ? 12.636 -14.082 -3.485 1.00 91.38 185 SER A N 1
ATOM 1451 C CA . SER A 1 185 ? 13.421 -15.115 -4.165 1.00 91.38 185 SER A CA 1
ATOM 1452 C C . SER A 1 185 ? 13.752 -14.725 -5.609 1.00 91.38 185 SER A C 1
ATOM 1454 O O . SER A 1 185 ? 12.939 -14.132 -6.317 1.00 91.38 185 SER A O 1
ATOM 1456 N N . VAL A 1 186 ? 14.914 -15.162 -6.106 1.00 91.12 186 VAL A N 1
ATOM 1457 C CA . VAL A 1 186 ? 15.308 -14.985 -7.518 1.00 91.12 186 VAL A CA 1
ATOM 1458 C C . VAL A 1 186 ? 14.247 -15.529 -8.481 1.00 91.12 186 VAL A C 1
ATOM 1460 O O . VAL A 1 186 ? 13.996 -14.942 -9.530 1.00 91.12 186 VAL A O 1
ATOM 1463 N N . ALA A 1 187 ? 13.612 -16.654 -8.139 1.00 89.81 187 ALA A N 1
ATOM 1464 C CA . ALA A 1 187 ? 12.554 -17.239 -8.959 1.00 89.81 187 ALA A CA 1
ATOM 1465 C C . ALA A 1 187 ? 11.337 -16.308 -9.069 1.00 89.81 187 ALA A C 1
ATOM 1467 O O . ALA A 1 187 ? 10.825 -16.107 -10.169 1.00 89.81 187 ALA A O 1
ATOM 1468 N N . TYR A 1 188 ? 10.926 -15.704 -7.953 1.00 87.38 188 TYR A N 1
ATOM 1469 C CA . TYR A 1 188 ? 9.813 -14.762 -7.914 1.00 87.38 188 TYR A CA 1
ATOM 1470 C C . TYR A 1 188 ? 10.146 -13.445 -8.624 1.00 87.38 188 TYR A C 1
ATOM 1472 O O . TYR A 1 188 ? 9.385 -13.007 -9.484 1.00 87.38 188 TYR A O 1
ATOM 1480 N N . LEU A 1 189 ? 11.326 -12.867 -8.374 1.00 89.56 189 LEU A N 1
ATOM 1481 C CA . LEU A 1 189 ? 11.781 -11.656 -9.068 1.00 89.56 189 LEU A CA 1
ATOM 1482 C C . LEU A 1 189 ? 11.851 -11.864 -10.591 1.00 89.56 189 LEU A C 1
ATOM 1484 O O . LEU A 1 189 ? 11.490 -10.968 -11.353 1.00 89.56 189 LEU A O 1
ATOM 1488 N N . ARG A 1 190 ? 12.256 -13.056 -11.053 1.00 87.06 190 ARG A N 1
ATOM 1489 C CA . ARG A 1 190 ? 12.220 -13.411 -12.481 1.00 87.06 190 ARG A CA 1
ATOM 1490 C C . ARG A 1 190 ? 10.792 -13.481 -13.014 1.00 87.06 190 ARG A C 1
ATOM 1492 O O . ARG A 1 190 ? 10.525 -12.941 -14.081 1.00 87.06 190 ARG A O 1
ATOM 1499 N N . GLN A 1 191 ? 9.884 -14.133 -12.287 1.00 84.06 191 GLN A N 1
ATOM 1500 C CA . GLN A 1 191 ? 8.472 -14.233 -12.670 1.00 84.06 191 GLN A CA 1
ATOM 1501 C C . GLN A 1 191 ? 7.808 -12.855 -12.777 1.00 84.06 191 GLN A C 1
ATOM 1503 O O . GLN A 1 191 ? 6.994 -12.637 -13.669 1.00 84.06 191 GLN A O 1
ATOM 1508 N N . LEU A 1 192 ? 8.191 -11.926 -11.905 1.00 82.62 192 LEU A N 1
ATOM 1509 C CA . LEU A 1 192 ? 7.733 -10.541 -11.918 1.00 82.62 192 LEU A CA 1
ATOM 1510 C C . LEU A 1 192 ? 8.329 -9.714 -13.077 1.00 82.62 192 LEU A C 1
ATOM 1512 O O . LEU A 1 192 ? 7.945 -8.569 -13.297 1.00 82.62 192 LEU A O 1
ATOM 1516 N N . GLY A 1 193 ? 9.316 -10.252 -13.802 1.00 84.38 193 GLY A N 1
ATOM 1517 C CA . GLY A 1 193 ? 10.110 -9.482 -14.759 1.00 84.38 193 GLY A CA 1
ATOM 1518 C C . GLY A 1 193 ? 10.972 -8.410 -14.084 1.00 84.38 193 GLY A C 1
ATOM 1519 O O . GLY A 1 193 ? 11.389 -7.461 -14.738 1.00 84.38 193 GLY A O 1
ATOM 1520 N N . ALA A 1 194 ? 11.218 -8.525 -12.777 1.00 89.75 194 ALA A N 1
ATOM 1521 C CA . ALA A 1 194 ? 12.005 -7.581 -11.990 1.00 89.75 194 ALA A CA 1
ATOM 1522 C C . ALA A 1 194 ? 13.512 -7.872 -12.031 1.00 89.75 194 ALA A C 1
ATOM 1524 O O . ALA A 1 194 ? 14.270 -7.172 -11.370 1.00 89.75 194 ALA A O 1
ATOM 1525 N N . LEU A 1 195 ? 13.967 -8.875 -12.790 1.00 87.88 195 LEU A N 1
ATOM 1526 C CA . LEU A 1 195 ? 15.389 -9.149 -12.994 1.00 87.88 195 LEU A CA 1
ATOM 1527 C C . LEU A 1 195 ? 15.845 -8.726 -14.386 1.00 87.88 195 LEU A C 1
ATOM 1529 O O . LEU A 1 195 ? 15.309 -9.164 -15.403 1.00 87.88 195 LEU A O 1
ATOM 1533 N N . ASP A 1 196 ? 16.892 -7.913 -14.414 1.00 83.56 196 ASP A N 1
ATOM 1534 C CA . ASP A 1 196 ? 17.705 -7.683 -15.591 1.00 83.56 196 ASP A CA 1
ATOM 1535 C C . ASP A 1 196 ? 18.796 -8.762 -15.666 1.00 83.56 196 ASP A C 1
ATOM 1537 O O . ASP A 1 196 ? 19.746 -8.768 -14.878 1.00 83.56 196 ASP A O 1
ATOM 1541 N N . GLU A 1 197 ? 18.626 -9.689 -16.611 1.00 80.94 197 GLU A N 1
ATOM 1542 C CA . GLU A 1 197 ? 19.536 -10.816 -16.877 1.00 80.94 197 GLU A CA 1
ATOM 1543 C C . GLU A 1 197 ? 20.399 -10.586 -18.123 1.00 80.94 197 GLU A C 1
ATOM 1545 O O . GLU A 1 197 ? 21.017 -11.507 -18.650 1.00 80.94 197 GLU A O 1
ATOM 1550 N N . SER A 1 198 ? 20.394 -9.367 -18.656 1.00 70.50 198 SER A N 1
ATOM 1551 C CA . SER A 1 198 ? 20.841 -9.123 -20.021 1.00 70.50 198 SER A CA 1
ATOM 1552 C C . SER A 1 198 ? 22.310 -8.715 -20.164 1.00 70.50 198 SER A C 1
ATOM 1554 O O . SER A 1 198 ? 22.730 -8.263 -21.229 1.00 70.50 198 SER A O 1
ATOM 1556 N N . ASP A 1 199 ? 23.090 -8.934 -19.104 1.00 63.84 199 ASP A N 1
ATOM 1557 C CA . ASP A 1 199 ? 24.551 -8.826 -19.084 1.00 63.84 199 ASP A CA 1
ATOM 1558 C C . ASP A 1 199 ? 25.208 -10.116 -18.529 1.00 63.84 199 ASP A C 1
ATOM 1560 O O . ASP A 1 199 ? 25.941 -10.068 -17.542 1.00 63.84 199 ASP A O 1
ATOM 1564 N N . PRO A 1 200 ? 24.921 -11.306 -19.101 1.00 53.34 200 PRO A N 1
ATOM 1565 C CA . PRO A 1 200 ? 25.397 -12.590 -18.568 1.00 53.34 200 PRO A CA 1
ATOM 1566 C C . PRO A 1 200 ? 26.914 -12.804 -18.735 1.00 53.34 200 PRO A C 1
ATOM 1568 O O . PRO A 1 200 ? 27.463 -13.755 -18.180 1.00 53.34 200 PRO A O 1
ATOM 1571 N N . GLU A 1 201 ? 27.580 -11.933 -19.500 1.00 51.47 201 GLU A N 1
ATOM 1572 C CA . GLU A 1 201 ? 28.961 -12.067 -19.975 1.00 51.47 201 GLU A CA 1
ATOM 1573 C C . GLU A 1 201 ? 29.858 -10.887 -19.566 1.00 51.47 201 GLU A C 1
ATOM 1575 O O . GLU A 1 201 ? 30.877 -10.642 -20.209 1.00 51.47 201 GLU A O 1
ATOM 1580 N N . ALA A 1 202 ? 29.535 -10.165 -18.486 1.00 56.34 202 ALA A N 1
ATOM 1581 C CA . ALA A 1 202 ? 30.518 -9.297 -17.839 1.00 56.34 202 ALA A CA 1
ATOM 1582 C C . ALA A 1 202 ? 31.712 -10.173 -17.396 1.00 56.34 202 ALA A C 1
ATOM 1584 O O . ALA A 1 202 ? 31.645 -10.887 -16.393 1.00 56.34 202 ALA A O 1
ATOM 1585 N N . GLU A 1 203 ? 32.748 -10.206 -18.240 1.00 46.12 203 GLU A N 1
ATOM 1586 C CA . GLU A 1 203 ? 33.768 -11.256 -18.301 1.00 46.12 203 GLU A CA 1
ATOM 1587 C C . GLU A 1 203 ? 34.304 -11.655 -16.915 1.00 46.12 203 GLU A C 1
ATOM 1589 O O . GLU A 1 203 ? 34.885 -10.850 -16.188 1.00 46.12 203 GLU A O 1
ATOM 1594 N N . GLY A 1 204 ? 34.129 -12.932 -16.556 1.00 58.28 204 GLY A N 1
ATOM 1595 C CA . GLY A 1 204 ? 34.704 -13.532 -15.346 1.00 58.28 204 GLY A CA 1
ATOM 1596 C C . GLY A 1 204 ? 33.821 -13.524 -14.092 1.00 58.28 204 GLY A C 1
ATOM 1597 O O . GLY A 1 204 ? 34.243 -14.088 -13.080 1.00 58.28 204 GLY A O 1
ATOM 1598 N N . MET A 1 205 ? 32.609 -12.958 -14.127 1.00 60.00 205 MET A N 1
ATOM 1599 C CA . MET A 1 205 ? 31.681 -13.006 -12.988 1.00 60.00 205 MET A CA 1
ATOM 1600 C C . MET A 1 205 ? 30.663 -14.159 -13.091 1.00 60.00 205 MET A C 1
ATOM 1602 O O . MET A 1 205 ? 30.144 -14.436 -14.172 1.00 60.00 205 MET A O 1
ATOM 1606 N N . PRO A 1 206 ? 30.331 -14.852 -11.980 1.00 63.59 206 PRO A N 1
ATOM 1607 C CA . PRO A 1 206 ? 29.223 -15.807 -11.957 1.00 63.59 206 PRO A CA 1
ATOM 1608 C C . PRO A 1 206 ? 27.906 -15.126 -12.353 1.00 63.59 206 PRO A C 1
ATOM 1610 O O . PRO A 1 206 ? 27.628 -14.034 -11.867 1.00 63.59 206 PRO A O 1
ATOM 1613 N N . GLN A 1 207 ? 27.052 -15.791 -13.141 1.00 59.97 207 GLN A N 1
ATOM 1614 C CA . GLN A 1 207 ? 25.791 -15.207 -13.637 1.00 59.97 207 GLN A CA 1
ATOM 1615 C C . GLN A 1 207 ? 24.900 -14.598 -12.542 1.00 59.97 207 GLN A C 1
ATOM 1617 O O . GLN A 1 207 ? 24.256 -13.583 -12.771 1.00 59.97 207 GLN A O 1
ATOM 1622 N N . VAL A 1 208 ? 24.897 -15.165 -11.330 1.00 60.97 208 VAL A N 1
ATOM 1623 C CA . VAL A 1 208 ? 24.119 -14.639 -10.191 1.00 60.97 208 VAL A CA 1
ATOM 1624 C C . VAL A 1 208 ? 24.582 -13.234 -9.769 1.00 60.97 208 VAL A C 1
ATOM 1626 O O . VAL A 1 208 ? 23.769 -12.445 -9.301 1.00 60.97 208 VAL A O 1
ATOM 1629 N N . MET A 1 209 ? 25.862 -12.902 -9.970 1.00 65.06 209 MET A N 1
ATOM 1630 C CA . MET A 1 209 ? 26.440 -11.588 -9.653 1.00 65.06 209 MET A CA 1
ATOM 1631 C C . MET A 1 209 ? 26.169 -10.532 -10.731 1.00 65.06 209 MET A C 1
ATOM 1633 O O . MET A 1 209 ? 26.298 -9.343 -10.457 1.00 65.06 209 MET A O 1
ATOM 1637 N N . ALA A 1 210 ? 25.780 -10.945 -11.941 1.00 73.56 210 ALA A N 1
ATOM 1638 C CA . ALA A 1 210 ? 25.424 -10.033 -13.028 1.00 73.56 210 ALA A CA 1
ATOM 1639 C C . ALA A 1 210 ? 23.954 -9.571 -12.977 1.00 73.56 210 ALA A C 1
ATOM 1641 O O . ALA A 1 210 ? 23.563 -8.641 -13.688 1.00 73.56 210 ALA A O 1
ATOM 1642 N N . LEU A 1 211 ? 23.139 -10.216 -12.135 1.00 86.88 211 LEU A N 1
ATOM 1643 C CA . LEU A 1 211 ? 21.720 -9.918 -11.997 1.00 86.88 211 LEU A CA 1
ATOM 1644 C C . LEU A 1 211 ? 21.505 -8.562 -11.333 1.00 86.88 211 LEU A C 1
ATOM 1646 O O . LEU A 1 211 ? 22.101 -8.245 -10.298 1.00 86.88 211 LEU A O 1
ATOM 1650 N N . ARG A 1 212 ? 20.586 -7.784 -11.901 1.00 88.94 212 ARG A N 1
ATOM 1651 C CA . ARG A 1 212 ? 20.137 -6.519 -11.318 1.00 88.94 212 ARG A CA 1
ATOM 1652 C C . ARG A 1 212 ? 18.633 -6.544 -11.123 1.00 88.94 212 ARG A C 1
ATOM 1654 O O . ARG A 1 212 ? 17.906 -7.039 -11.976 1.00 88.94 212 ARG A O 1
ATOM 1661 N N . VAL A 1 213 ? 18.168 -6.003 -10.007 1.00 91.12 213 VAL A N 1
ATOM 1662 C CA . VAL A 1 213 ? 16.751 -5.769 -9.756 1.00 91.12 213 VAL A CA 1
ATOM 1663 C C . VAL A 1 213 ? 16.342 -4.492 -10.481 1.00 91.12 213 VAL A C 1
ATOM 1665 O O . VAL A 1 213 ? 16.948 -3.441 -10.282 1.00 91.12 213 VAL A O 1
ATOM 1668 N N . ILE A 1 214 ? 15.323 -4.592 -11.328 1.00 89.00 214 ILE A N 1
ATOM 1669 C CA . ILE A 1 214 ? 14.663 -3.470 -11.994 1.00 89.00 214 ILE A CA 1
ATOM 1670 C C . ILE A 1 214 ? 13.695 -2.868 -10.974 1.00 89.00 214 ILE A C 1
ATOM 1672 O O . ILE A 1 214 ? 12.635 -3.432 -10.704 1.00 89.00 214 ILE A O 1
ATOM 1676 N N . VAL A 1 215 ? 14.087 -1.742 -10.377 1.00 89.12 215 VAL A N 1
ATOM 1677 C CA . VAL A 1 215 ? 13.407 -1.139 -9.220 1.00 89.12 215 VAL A CA 1
ATOM 1678 C C . VAL A 1 215 ? 11.920 -0.867 -9.480 1.00 89.12 215 VAL A C 1
ATOM 1680 O O . VAL A 1 215 ? 11.119 -1.277 -8.641 1.00 89.12 215 VAL A O 1
ATOM 1683 N N . PRO A 1 216 ? 11.495 -0.273 -10.616 1.00 84.62 216 PRO A N 1
ATOM 1684 C CA . PRO A 1 216 ? 10.070 -0.059 -10.884 1.00 84.62 216 PRO A CA 1
ATOM 1685 C C . PRO A 1 216 ? 9.261 -1.357 -10.907 1.00 84.62 216 PRO A C 1
ATOM 1687 O O . PRO A 1 216 ? 8.189 -1.420 -10.316 1.00 84.62 216 PRO A O 1
ATOM 1690 N N . ASN A 1 217 ? 9.793 -2.412 -11.530 1.00 86.94 217 ASN A N 1
ATOM 1691 C CA . ASN A 1 217 ? 9.126 -3.711 -11.590 1.00 86.94 217 ASN A CA 1
ATOM 1692 C C . ASN A 1 217 ? 8.999 -4.361 -10.215 1.00 86.94 217 ASN A C 1
ATOM 1694 O O . ASN A 1 217 ? 7.978 -4.976 -9.933 1.00 86.94 217 ASN A O 1
ATOM 1698 N N . TYR A 1 218 ? 10.017 -4.218 -9.364 1.00 88.88 218 TYR A N 1
ATOM 1699 C CA . TYR A 1 218 ? 9.937 -4.668 -7.980 1.00 88.88 218 TYR A CA 1
ATOM 1700 C C . TYR A 1 218 ? 8.870 -3.886 -7.201 1.00 88.88 218 TYR A C 1
ATOM 1702 O O . TYR A 1 218 ? 7.959 -4.498 -6.655 1.00 88.88 218 TYR A O 1
ATOM 1710 N N . ILE A 1 219 ? 8.942 -2.549 -7.194 1.00 86.69 219 ILE A N 1
ATOM 1711 C CA . ILE A 1 219 ? 8.034 -1.668 -6.436 1.00 86.69 219 ILE A CA 1
ATOM 1712 C C . ILE A 1 219 ? 6.570 -1.857 -6.846 1.00 86.69 219 ILE A C 1
ATOM 1714 O O . ILE A 1 219 ? 5.694 -1.873 -5.991 1.00 86.69 219 ILE A O 1
ATOM 1718 N N . LEU A 1 220 ? 6.300 -2.049 -8.137 1.00 84.19 220 LEU A N 1
ATOM 1719 C CA . LEU A 1 220 ? 4.950 -2.301 -8.656 1.00 84.19 220 LEU A CA 1
ATOM 1720 C C . LEU A 1 220 ? 4.527 -3.773 -8.544 1.00 84.19 220 LEU A C 1
ATOM 1722 O O . LEU A 1 220 ? 3.469 -4.161 -9.040 1.00 84.19 220 LEU A O 1
ATOM 1726 N N . GLY A 1 221 ? 5.365 -4.607 -7.928 1.00 83.50 221 GLY A N 1
ATOM 1727 C CA . GLY A 1 221 ? 5.099 -6.019 -7.741 1.00 83.50 221 GLY A CA 1
ATOM 1728 C C . GLY A 1 221 ? 4.020 -6.299 -6.695 1.00 83.50 221 GLY A C 1
ATOM 1729 O O . GLY A 1 221 ? 3.869 -5.532 -5.744 1.00 83.50 221 GLY A O 1
ATOM 1730 N N . PRO A 1 222 ? 3.313 -7.442 -6.803 1.00 81.81 222 PRO A N 1
ATOM 1731 C CA . PRO A 1 222 ? 2.231 -7.799 -5.884 1.00 81.81 222 PRO A CA 1
ATOM 1732 C C . PRO A 1 222 ? 2.631 -7.847 -4.407 1.00 81.81 222 PRO A C 1
ATOM 1734 O O . PRO A 1 222 ? 1.785 -7.632 -3.546 1.00 81.81 222 PRO A O 1
ATOM 1737 N N . SER A 1 223 ? 3.904 -8.113 -4.096 1.00 80.69 223 SER A N 1
ATOM 1738 C CA . SER A 1 223 ? 4.388 -8.149 -2.711 1.00 80.69 223 SER A CA 1
ATOM 1739 C C . SER A 1 223 ? 4.548 -6.771 -2.068 1.00 80.69 223 SER A C 1
ATOM 1741 O O . SER A 1 223 ? 4.702 -6.688 -0.855 1.00 80.69 223 SER A O 1
ATOM 1743 N N . ASN A 1 224 ? 4.442 -5.696 -2.853 1.00 81.06 224 ASN A N 1
ATOM 1744 C CA . ASN A 1 224 ? 4.402 -4.316 -2.371 1.00 81.06 224 ASN A CA 1
ATOM 1745 C C . ASN A 1 224 ? 2.974 -3.733 -2.382 1.00 81.06 224 ASN A C 1
ATOM 1747 O O . ASN A 1 224 ? 2.788 -2.531 -2.183 1.00 81.06 224 ASN A O 1
ATOM 1751 N N . CYS A 1 225 ? 1.958 -4.574 -2.607 1.00 80.25 225 CYS A N 1
ATOM 1752 C CA . CYS A 1 225 ? 0.561 -4.212 -2.408 1.00 80.25 225 CYS A CA 1
ATOM 1753 C C . CYS A 1 225 ? 0.129 -4.557 -0.983 1.00 80.25 225 CYS A C 1
ATOM 1755 O O . CYS A 1 225 ? 0.272 -5.694 -0.533 1.00 80.25 225 CYS A O 1
ATOM 1757 N N . ILE A 1 226 ? -0.454 -3.586 -0.295 1.00 73.44 226 ILE A N 1
ATOM 1758 C CA . ILE A 1 226 ? -1.036 -3.764 1.029 1.00 73.44 226 ILE A CA 1
ATOM 1759 C C . ILE A 1 226 ? -2.552 -3.895 0.923 1.00 73.44 226 ILE A C 1
ATOM 1761 O O . ILE A 1 226 ? -3.181 -3.407 -0.015 1.00 73.44 226 ILE A O 1
ATOM 1765 N N . ALA A 1 227 ? -3.139 -4.595 1.890 1.00 63.12 227 ALA A N 1
ATOM 1766 C CA . ALA A 1 227 ? -4.581 -4.776 1.995 1.00 63.12 227 ALA A CA 1
ATOM 1767 C C . ALA A 1 227 ? -5.251 -5.337 0.733 1.00 63.12 227 ALA A C 1
ATOM 1769 O O . ALA A 1 227 ? -6.131 -4.712 0.142 1.00 63.12 227 ALA A O 1
ATOM 1770 N N . SER A 1 228 ? -4.857 -6.552 0.349 1.00 58.69 228 SER A N 1
ATOM 1771 C CA . SER A 1 228 ? -5.678 -7.345 -0.558 1.00 58.69 228 SER A CA 1
ATOM 1772 C C . SER A 1 228 ? -6.906 -7.846 0.200 1.00 58.69 228 SER A C 1
ATOM 1774 O O . SER A 1 228 ? -6.820 -8.716 1.066 1.00 58.69 228 SER A O 1
ATOM 1776 N N . SER A 1 229 ? -8.070 -7.278 -0.086 1.00 61.72 229 SER A N 1
ATOM 1777 C CA . SER A 1 229 ? -9.293 -8.039 0.112 1.00 61.72 229 SER A CA 1
ATOM 1778 C C . SER A 1 229 ? -9.481 -9.026 -1.033 1.00 61.72 229 SER A C 1
ATOM 1780 O O . SER A 1 229 ? -8.729 -9.037 -2.008 1.00 61.72 229 SER A O 1
ATOM 1782 N N . GLY A 1 230 ? -10.527 -9.849 -0.956 1.00 63.91 230 GLY A N 1
ATOM 1783 C CA . GLY A 1 230 ? -10.936 -10.656 -2.106 1.00 63.91 230 GLY A CA 1
ATOM 1784 C C . GLY A 1 230 ? -11.383 -9.823 -3.319 1.00 63.91 230 GLY A C 1
ATOM 1785 O O . GLY A 1 230 ? -11.629 -10.405 -4.370 1.00 63.91 230 GLY A O 1
ATOM 1786 N N . TYR A 1 231 ? -11.522 -8.498 -3.182 1.00 67.69 231 TYR A N 1
ATOM 1787 C CA . TYR A 1 231 ? -12.088 -7.618 -4.206 1.00 67.69 231 TYR A CA 1
ATOM 1788 C C . TYR A 1 231 ? -11.112 -6.556 -4.723 1.00 67.69 231 TYR A C 1
ATOM 1790 O O . TYR A 1 231 ? -11.204 -6.183 -5.891 1.00 67.69 231 TYR A O 1
ATOM 1798 N N . PHE A 1 232 ? -10.203 -6.050 -3.885 1.00 73.00 232 PHE A N 1
ATOM 1799 C CA . PHE A 1 232 ? -9.245 -5.006 -4.263 1.00 73.00 232 PHE A CA 1
ATOM 1800 C C . PHE A 1 232 ? -7.925 -5.152 -3.504 1.00 73.00 232 PHE A C 1
ATOM 1802 O O . PHE A 1 232 ? -7.875 -5.808 -2.470 1.00 73.00 232 PHE A O 1
ATOM 1809 N N . ALA A 1 233 ? -6.867 -4.518 -4.007 1.00 76.50 233 ALA A N 1
ATOM 1810 C CA . ALA A 1 233 ? -5.589 -4.373 -3.319 1.00 76.50 233 ALA A CA 1
ATOM 1811 C C . ALA A 1 233 ? -5.101 -2.927 -3.449 1.00 76.50 233 ALA A C 1
ATOM 1813 O O . ALA A 1 233 ? -5.305 -2.296 -4.488 1.00 76.50 233 ALA A O 1
ATOM 1814 N N . VAL A 1 234 ? -4.453 -2.403 -2.409 1.00 79.06 234 VAL A N 1
ATOM 1815 C CA . VAL A 1 234 ? -3.840 -1.072 -2.431 1.00 79.06 234 VAL A CA 1
ATOM 1816 C C . VAL A 1 234 ? -2.363 -1.230 -2.772 1.00 79.06 234 VAL A C 1
ATOM 1818 O O . VAL A 1 234 ? -1.566 -1.667 -1.950 1.00 79.06 234 VAL A O 1
ATOM 1821 N N . CYS A 1 235 ? -1.996 -0.898 -4.005 1.00 80.25 235 CYS A N 1
ATOM 1822 C CA . CYS A 1 235 ? -0.628 -1.017 -4.508 1.00 80.25 235 CYS A CA 1
ATOM 1823 C C . CYS A 1 235 ? 0.057 0.346 -4.633 1.00 80.25 235 CYS A C 1
ATOM 1825 O O . CYS A 1 235 ? -0.610 1.382 -4.688 1.00 80.25 235 CYS A O 1
ATOM 1827 N N . CYS A 1 236 ? 1.386 0.324 -4.753 1.00 80.25 236 CYS A N 1
ATOM 1828 C CA . CYS A 1 236 ? 2.169 1.508 -5.091 1.00 80.25 236 CYS A CA 1
ATOM 1829 C C . CYS A 1 236 ? 1.644 2.186 -6.366 1.00 80.25 236 CYS A C 1
ATOM 1831 O O . CYS A 1 236 ? 1.345 1.516 -7.357 1.0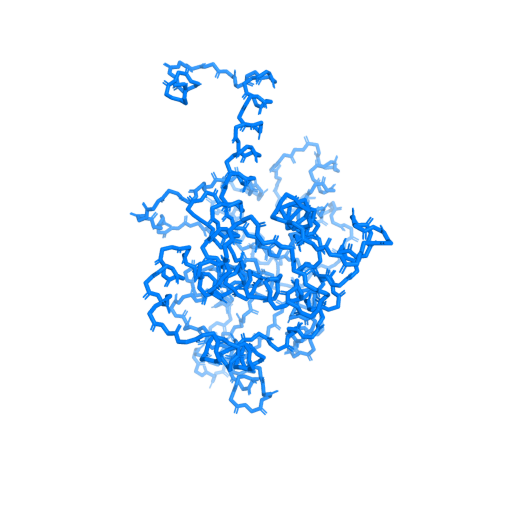0 80.25 236 CYS A O 1
ATOM 1833 N N . ILE A 1 237 ? 1.576 3.521 -6.351 1.00 78.88 237 ILE A N 1
ATOM 1834 C CA . ILE A 1 237 ? 1.185 4.305 -7.526 1.00 78.88 237 ILE A CA 1
ATOM 1835 C C . ILE A 1 237 ? 2.215 4.116 -8.637 1.00 78.88 237 ILE A C 1
ATOM 1837 O O . ILE A 1 237 ? 3.423 4.245 -8.423 1.00 78.88 237 ILE A O 1
ATOM 1841 N N . ASP A 1 238 ? 1.720 3.863 -9.845 1.00 78.81 238 ASP A N 1
ATOM 1842 C CA . ASP A 1 238 ? 2.567 3.735 -11.014 1.00 78.81 238 ASP A CA 1
ATOM 1843 C C . ASP A 1 238 ? 2.913 5.093 -11.643 1.00 78.81 238 ASP A C 1
ATOM 1845 O O . ASP A 1 238 ? 2.175 5.662 -12.447 1.00 78.81 238 ASP A O 1
ATOM 1849 N N . GLU A 1 239 ? 4.094 5.607 -11.307 1.00 75.50 239 GLU A N 1
ATOM 1850 C CA . GLU A 1 239 ? 4.658 6.809 -11.931 1.00 75.50 239 GLU A CA 1
ATOM 1851 C C . GLU A 1 239 ? 4.977 6.629 -13.429 1.00 75.50 239 GLU A C 1
ATOM 1853 O O . GLU A 1 239 ? 5.125 7.622 -14.154 1.00 75.50 239 GLU A O 1
ATOM 1858 N N . CYS A 1 240 ? 5.097 5.386 -13.915 1.00 76.06 240 CYS A N 1
ATOM 1859 C CA . CYS A 1 240 ? 5.275 5.098 -15.333 1.00 76.06 240 CYS A CA 1
ATOM 1860 C C . CYS A 1 240 ? 4.050 5.469 -16.152 1.00 76.06 240 CYS A C 1
ATOM 1862 O O . CYS A 1 240 ? 4.218 5.903 -17.291 1.00 76.06 240 CYS A O 1
ATOM 1864 N N . ASP A 1 241 ? 2.845 5.336 -15.597 1.00 77.38 241 ASP A N 1
ATOM 1865 C CA . ASP A 1 241 ? 1.607 5.565 -16.343 1.00 77.38 241 ASP A CA 1
ATOM 1866 C C . ASP A 1 241 ? 1.510 7.018 -16.816 1.00 77.38 241 ASP A C 1
ATOM 1868 O O . ASP A 1 241 ? 1.183 7.274 -17.973 1.00 77.38 241 ASP A O 1
ATOM 1872 N N . ALA A 1 242 ? 1.908 7.983 -15.981 1.00 76.69 242 ALA A N 1
ATOM 1873 C CA . ALA A 1 242 ? 1.950 9.393 -16.373 1.00 76.69 242 ALA A CA 1
ATOM 1874 C C . ALA A 1 242 ? 2.957 9.655 -17.512 1.00 76.69 242 ALA A C 1
ATOM 1876 O O . ALA A 1 242 ? 2.689 10.429 -18.437 1.00 76.69 242 ALA A O 1
ATOM 1877 N N . L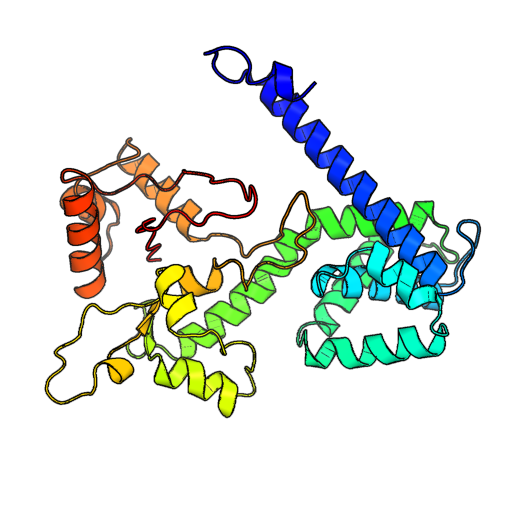YS A 1 243 ? 4.123 8.994 -17.477 1.00 75.50 243 LYS A N 1
ATOM 1878 C CA . LYS A 1 243 ? 5.142 9.099 -18.538 1.00 75.50 243 LYS A CA 1
ATOM 1879 C C . LYS A 1 243 ? 4.665 8.435 -19.829 1.00 75.50 243 LYS A C 1
ATOM 1881 O O . LYS A 1 243 ? 4.848 8.996 -20.909 1.00 75.50 243 LYS A O 1
ATOM 1886 N N . LEU A 1 244 ? 4.026 7.273 -19.717 1.00 78.12 244 LEU A N 1
ATOM 1887 C CA . LEU A 1 244 ? 3.443 6.550 -20.839 1.00 78.12 244 LEU A CA 1
ATOM 1888 C C . LEU A 1 244 ? 2.334 7.378 -21.492 1.00 78.12 244 LEU A C 1
ATOM 1890 O O . LEU A 1 244 ? 2.367 7.583 -22.700 1.00 78.12 244 LEU A O 1
ATOM 1894 N N . GLN A 1 245 ? 1.433 7.956 -20.699 1.00 78.81 245 GLN A N 1
ATOM 1895 C CA . GLN A 1 245 ? 0.370 8.833 -21.186 1.00 78.81 245 GLN A CA 1
ATOM 1896 C C . GLN A 1 245 ? 0.929 10.050 -21.940 1.00 78.81 245 GLN A C 1
ATOM 1898 O O . GLN A 1 245 ? 0.395 10.450 -22.979 1.00 78.81 245 GLN A O 1
ATOM 1903 N N . SER A 1 246 ? 2.031 10.634 -21.458 1.00 81.06 246 SER A N 1
ATOM 1904 C CA . SER A 1 246 ? 2.722 11.727 -22.152 1.00 81.06 246 SER A CA 1
ATOM 1905 C C . SER A 1 246 ? 3.280 11.287 -23.513 1.00 81.06 246 SER A C 1
ATOM 1907 O O . SER A 1 246 ? 3.124 12.008 -24.507 1.00 81.06 246 SER A O 1
ATOM 1909 N N . LEU A 1 247 ? 3.864 10.086 -23.593 1.00 81.31 247 LEU A N 1
ATOM 1910 C CA . LEU A 1 247 ? 4.345 9.508 -24.850 1.00 81.31 247 LEU A CA 1
ATOM 1911 C C . LEU A 1 247 ? 3.207 9.218 -25.824 1.00 81.31 247 LEU A C 1
ATOM 1913 O O . LEU A 1 247 ? 3.298 9.605 -26.987 1.00 81.31 247 LEU A O 1
ATOM 1917 N N . GLU A 1 248 ? 2.130 8.589 -25.363 1.00 83.81 248 GLU A N 1
ATOM 1918 C CA . GLU A 1 248 ? 0.954 8.284 -26.181 1.00 83.81 248 GLU A CA 1
ATOM 1919 C C . GLU A 1 248 ? 0.309 9.558 -26.729 1.00 83.81 248 GLU A C 1
ATOM 1921 O O . GLU A 1 248 ? -0.043 9.616 -27.907 1.00 83.81 248 GLU A O 1
ATOM 1926 N N . THR A 1 249 ? 0.231 10.610 -25.908 1.00 85.75 249 THR A N 1
ATOM 1927 C CA . THR A 1 249 ? -0.259 11.933 -26.324 1.00 85.75 249 THR A CA 1
ATOM 1928 C C . THR A 1 249 ? 0.637 12.543 -27.400 1.00 85.75 249 THR A C 1
ATOM 1930 O O . THR A 1 249 ? 0.143 13.079 -28.389 1.00 85.75 249 THR A O 1
ATOM 1933 N N . THR A 1 250 ? 1.958 12.433 -27.239 1.00 86.00 250 THR A N 1
ATOM 1934 C CA . THR A 1 250 ? 2.940 12.974 -28.191 1.00 86.00 250 THR A CA 1
ATOM 1935 C C . THR A 1 250 ? 2.932 12.210 -29.518 1.00 86.00 250 THR A C 1
ATOM 1937 O O . THR A 1 250 ? 3.041 12.808 -30.586 1.00 86.00 250 THR A O 1
ATOM 1940 N N . LEU A 1 251 ? 2.798 10.885 -29.462 1.00 85.50 251 LEU A N 1
ATOM 1941 C CA . LEU A 1 251 ? 2.837 9.996 -30.624 1.00 85.50 251 LEU A CA 1
ATOM 1942 C C . LEU A 1 251 ? 1.471 9.855 -31.315 1.00 85.50 251 LEU A C 1
ATOM 1944 O O . LEU A 1 251 ? 1.408 9.435 -32.472 1.00 85.50 251 LEU A O 1
ATOM 1948 N N . GLY A 1 252 ? 0.381 10.175 -30.614 1.00 86.31 252 GLY A N 1
ATOM 1949 C CA . GLY A 1 252 ? -0.998 9.995 -31.072 1.00 86.31 252 GLY A CA 1
ATOM 1950 C C . GLY A 1 252 ? -1.406 8.528 -31.243 1.00 86.31 252 GLY A C 1
ATOM 1951 O O . GLY A 1 252 ? -2.347 8.237 -31.984 1.00 86.31 252 GLY A O 1
ATOM 1952 N N . LYS A 1 253 ? -0.665 7.593 -30.635 1.00 81.50 253 LYS A N 1
ATOM 1953 C CA . LYS A 1 253 ? -0.834 6.141 -30.788 1.00 81.50 253 LYS A CA 1
ATOM 1954 C C . LYS A 1 253 ? -0.401 5.419 -29.517 1.00 81.50 253 LYS A C 1
ATOM 1956 O O . LYS A 1 253 ? 0.560 5.827 -28.876 1.00 81.50 253 LYS A O 1
ATOM 1961 N N . SER A 1 254 ? -1.047 4.290 -29.230 1.00 77.56 254 SER A N 1
ATOM 1962 C CA . SER A 1 254 ? -0.703 3.403 -28.109 1.00 77.56 254 SER A CA 1
ATOM 1963 C C . SER A 1 254 ? 0.464 2.449 -28.406 1.00 77.56 254 SER A C 1
ATOM 1965 O O . SER A 1 254 ? 0.819 1.649 -27.549 1.00 77.56 254 SER A O 1
ATOM 1967 N N . LYS A 1 255 ? 0.997 2.464 -29.639 1.00 81.00 255 LYS A N 1
ATOM 1968 C CA . LYS A 1 255 ? 2.135 1.659 -30.115 1.00 81.00 255 LYS A CA 1
ATOM 1969 C C . LYS A 1 255 ? 3.031 2.504 -31.011 1.00 81.00 255 LYS A C 1
ATOM 1971 O O . LYS A 1 255 ? 2.516 3.294 -31.808 1.00 81.00 255 LYS A O 1
ATOM 1976 N N . ALA A 1 256 ? 4.345 2.314 -30.930 1.00 83.12 256 ALA A N 1
ATOM 1977 C CA . ALA A 1 256 ? 5.290 2.956 -31.835 1.00 83.12 256 ALA A CA 1
ATOM 1978 C C . ALA A 1 256 ? 6.615 2.178 -31.964 1.00 83.12 256 ALA A C 1
ATOM 1980 O O . ALA A 1 256 ? 7.053 1.524 -31.016 1.00 83.12 256 ALA A O 1
ATOM 1981 N N . PRO A 1 257 ? 7.315 2.266 -33.109 1.00 86.62 257 PRO A N 1
ATOM 1982 C CA . PRO A 1 257 ? 8.664 1.720 -33.246 1.00 86.62 257 PRO A CA 1
ATOM 1983 C C . PRO A 1 257 ? 9.653 2.361 -32.254 1.00 86.62 257 PRO A C 1
ATOM 1985 O O . PRO A 1 257 ? 9.520 3.556 -31.965 1.00 86.62 257 PRO A O 1
ATOM 1988 N N . PRO A 1 258 ? 10.709 1.645 -31.809 1.00 85.56 258 PRO A N 1
ATOM 1989 C CA . PRO A 1 258 ? 11.699 2.172 -30.864 1.00 85.56 258 PRO A CA 1
ATOM 1990 C C . PRO A 1 258 ? 12.255 3.545 -31.246 1.00 85.56 258 PRO A C 1
ATOM 1992 O O . PRO A 1 258 ? 12.340 4.432 -30.408 1.00 85.56 258 PRO A O 1
ATOM 1995 N N . ALA A 1 259 ? 12.567 3.760 -32.527 1.00 86.38 259 ALA A N 1
ATOM 1996 C CA . ALA A 1 259 ? 13.095 5.037 -33.008 1.00 86.38 259 ALA A CA 1
ATOM 1997 C C . ALA A 1 259 ? 12.132 6.218 -32.774 1.00 86.38 259 ALA A C 1
ATOM 1999 O O . ALA A 1 259 ? 12.576 7.312 -32.432 1.00 86.38 259 ALA A O 1
ATOM 2000 N N . ALA A 1 260 ? 10.822 6.000 -32.921 1.00 86.25 260 ALA A N 1
ATOM 2001 C CA . ALA A 1 260 ? 9.815 7.032 -32.690 1.00 86.25 260 ALA A CA 1
ATOM 2002 C C . ALA A 1 260 ? 9.647 7.327 -31.192 1.00 86.25 260 ALA A C 1
ATOM 2004 O O . ALA A 1 260 ? 9.571 8.491 -30.810 1.00 86.25 260 ALA A O 1
ATOM 2005 N N . ILE A 1 261 ? 9.671 6.293 -30.343 1.00 83.38 261 ILE A N 1
ATOM 2006 C CA . ILE A 1 261 ? 9.628 6.447 -28.880 1.00 83.38 261 ILE A CA 1
ATOM 2007 C C . ILE A 1 261 ? 10.851 7.226 -28.387 1.00 83.38 261 ILE A C 1
ATOM 2009 O O . ILE A 1 261 ? 10.707 8.177 -27.624 1.00 83.38 261 ILE A O 1
ATOM 2013 N N . LEU A 1 262 ? 12.047 6.876 -28.869 1.00 82.44 262 LEU A N 1
ATOM 2014 C CA . LEU A 1 262 ? 13.289 7.570 -28.517 1.00 82.44 262 LEU A CA 1
ATOM 2015 C C . LEU A 1 262 ? 13.263 9.038 -28.935 1.00 82.44 262 LEU A C 1
ATOM 2017 O O . LEU A 1 262 ? 13.686 9.903 -28.174 1.00 82.44 262 LEU A O 1
ATOM 2021 N N . SER A 1 263 ? 12.721 9.321 -30.121 1.00 84.62 263 SER A N 1
ATOM 2022 C CA . SER A 1 263 ? 12.539 10.695 -30.584 1.00 84.62 263 SER A CA 1
ATOM 2023 C C . SER A 1 263 ? 11.519 11.468 -29.744 1.00 84.62 263 SER A C 1
ATOM 2025 O O . SER A 1 263 ? 11.686 12.670 -29.579 1.00 84.62 263 SER A O 1
ATOM 2027 N N . ALA A 1 264 ? 10.468 10.817 -29.238 1.00 82.69 264 ALA A N 1
ATOM 2028 C CA . ALA A 1 264 ? 9.419 11.462 -28.447 1.00 82.69 264 ALA A CA 1
ATOM 2029 C C . ALA A 1 264 ? 9.825 11.700 -26.983 1.00 82.69 264 ALA A C 1
ATOM 2031 O O . ALA A 1 264 ? 9.409 12.691 -26.390 1.00 82.69 264 ALA A O 1
ATOM 2032 N N . LEU A 1 265 ? 10.663 10.828 -26.410 1.00 76.94 265 LEU A N 1
ATOM 2033 C CA . LEU A 1 265 ? 11.164 10.955 -25.038 1.00 76.94 265 LEU A CA 1
ATOM 2034 C C . LEU A 1 265 ? 11.997 12.225 -24.811 1.00 76.94 265 LEU A C 1
ATOM 2036 O O . LEU A 1 265 ? 12.130 12.649 -23.666 1.00 76.94 265 LEU A O 1
ATOM 2040 N N . ASN A 1 266 ? 12.569 12.820 -25.870 1.00 69.56 266 ASN A N 1
ATOM 2041 C CA . ASN A 1 266 ? 13.459 13.988 -25.786 1.00 69.56 266 ASN A CA 1
ATOM 2042 C C . ASN A 1 266 ? 14.554 13.843 -24.703 1.00 69.56 266 ASN A C 1
ATOM 2044 O O . ASN A 1 266 ? 14.995 14.827 -24.110 1.00 69.56 266 ASN A O 1
ATOM 2048 N N . ALA A 1 267 ? 14.997 12.611 -24.439 1.00 66.06 267 ALA A N 1
ATOM 2049 C CA . ALA A 1 267 ? 15.941 12.272 -23.384 1.00 66.06 267 ALA A CA 1
ATOM 2050 C C . ALA A 1 267 ? 16.943 11.224 -23.874 1.00 66.06 267 ALA A C 1
ATOM 2052 O O . ALA A 1 267 ? 16.605 10.323 -24.644 1.00 66.06 267 ALA A O 1
ATOM 2053 N N . THR A 1 268 ? 18.183 11.322 -23.397 1.00 67.19 268 THR A N 1
ATOM 2054 C CA . THR A 1 268 ? 19.198 10.292 -23.629 1.00 67.19 268 THR A CA 1
ATOM 2055 C C . THR A 1 268 ? 18.941 9.136 -22.673 1.00 67.19 268 THR A C 1
ATOM 2057 O O . THR A 1 268 ? 19.122 9.281 -21.466 1.00 67.19 268 THR A O 1
ATOM 2060 N N . ILE A 1 269 ? 18.530 7.986 -23.201 1.00 71.94 269 ILE A N 1
ATOM 2061 C CA . ILE A 1 269 ? 18.401 6.764 -22.406 1.00 71.94 269 ILE A CA 1
ATOM 2062 C C . ILE A 1 269 ? 19.707 5.962 -22.412 1.00 71.94 269 ILE A C 1
ATOM 2064 O O . ILE A 1 269 ? 20.490 6.017 -23.361 1.00 71.94 269 ILE A O 1
ATOM 2068 N N . GLY A 1 270 ? 19.953 5.196 -21.349 1.00 69.62 270 GLY A N 1
ATOM 2069 C CA . GLY A 1 270 ? 21.113 4.308 -21.277 1.00 69.62 270 GLY A CA 1
ATOM 2070 C C . GLY A 1 270 ? 21.053 3.176 -22.313 1.00 69.62 270 GLY A C 1
ATOM 2071 O O . GLY A 1 270 ? 19.975 2.700 -22.669 1.00 69.62 270 GLY A O 1
ATOM 2072 N N . ARG A 1 271 ? 22.221 2.679 -22.749 1.00 72.19 271 ARG A N 1
ATOM 2073 C CA . ARG A 1 271 ? 22.338 1.594 -23.751 1.00 72.19 271 ARG A CA 1
ATOM 2074 C C . ARG A 1 271 ? 21.541 0.333 -23.393 1.00 72.19 271 ARG A C 1
ATOM 2076 O O . ARG A 1 271 ? 20.970 -0.298 -24.276 1.00 72.19 271 ARG A O 1
ATOM 2083 N N . ALA A 1 272 ? 21.481 -0.018 -22.108 1.00 68.12 272 ALA A N 1
ATOM 2084 C CA . ALA A 1 272 ? 20.707 -1.165 -21.630 1.00 68.12 272 ALA A CA 1
ATOM 2085 C C . ALA A 1 272 ? 19.196 -0.982 -21.861 1.00 68.12 272 ALA A C 1
ATOM 2087 O O . ALA A 1 272 ? 18.518 -1.907 -22.302 1.00 68.12 272 ALA A O 1
ATOM 2088 N N . LEU A 1 273 ? 18.679 0.229 -21.621 1.00 70.75 273 LEU A N 1
ATOM 2089 C CA . LEU A 1 273 ? 17.275 0.566 -21.859 1.00 70.75 273 LEU A CA 1
ATOM 2090 C C . LEU A 1 273 ? 16.957 0.585 -23.358 1.00 70.75 273 LEU A C 1
ATOM 2092 O O . LEU A 1 273 ? 15.930 0.059 -23.773 1.00 70.75 273 LEU A O 1
ATOM 2096 N N . GLU A 1 274 ? 17.862 1.113 -24.184 1.00 76.69 274 GLU A N 1
ATOM 2097 C CA . GLU A 1 274 ? 17.679 1.111 -25.638 1.00 76.69 274 GLU A CA 1
ATOM 2098 C C . GLU A 1 274 ? 17.620 -0.315 -26.194 1.00 76.69 274 GLU A C 1
ATOM 2100 O O . GLU A 1 274 ? 16.727 -0.639 -26.981 1.00 76.69 274 GLU A O 1
ATOM 2105 N N . ARG A 1 275 ? 18.535 -1.187 -25.752 1.00 75.69 275 ARG A N 1
ATOM 2106 C CA . ARG A 1 275 ? 18.521 -2.601 -26.131 1.00 75.69 275 ARG A CA 1
ATOM 2107 C C . ARG A 1 275 ? 17.211 -3.261 -25.708 1.00 75.69 275 ARG A C 1
ATOM 2109 O O . ARG A 1 275 ? 16.574 -3.904 -26.537 1.00 75.69 275 ARG A O 1
ATOM 2116 N N . LYS A 1 276 ? 16.765 -3.048 -24.467 1.00 73.94 276 LYS A N 1
ATOM 2117 C CA . LYS A 1 276 ? 15.519 -3.647 -23.978 1.00 73.94 276 LYS A CA 1
ATOM 2118 C C . LYS A 1 276 ? 14.291 -3.166 -24.753 1.00 73.94 276 LYS A C 1
ATOM 2120 O O . LYS A 1 276 ? 13.426 -3.971 -25.079 1.00 73.94 276 LYS A O 1
ATOM 2125 N N . LEU A 1 277 ? 14.230 -1.882 -25.107 1.00 78.00 277 LEU A N 1
ATOM 2126 C CA . LEU A 1 277 ? 13.154 -1.336 -25.937 1.00 78.00 277 LEU A CA 1
ATOM 2127 C C . LEU A 1 277 ? 13.095 -2.017 -27.315 1.00 78.00 277 LEU A C 1
ATOM 2129 O O . LEU A 1 277 ? 12.009 -2.310 -27.813 1.00 78.00 277 LEU A O 1
ATOM 2133 N N . ARG A 1 278 ? 14.257 -2.292 -27.922 1.00 81.56 278 ARG A N 1
ATOM 2134 C CA . ARG A 1 278 ? 14.353 -3.021 -29.196 1.00 81.56 278 ARG A CA 1
ATOM 2135 C C . ARG A 1 278 ? 13.928 -4.480 -29.048 1.00 81.56 278 ARG A C 1
ATOM 2137 O O . ARG A 1 278 ? 13.101 -4.924 -29.833 1.00 81.56 278 ARG A O 1
ATOM 2144 N N . GLU A 1 279 ? 14.402 -5.175 -28.016 1.00 76.12 279 GLU A N 1
ATOM 2145 C CA . GLU A 1 279 ? 13.996 -6.558 -27.714 1.00 76.12 279 GLU A CA 1
ATOM 2146 C C . GLU A 1 279 ? 12.474 -6.679 -27.544 1.00 76.12 279 GLU A C 1
ATOM 2148 O O . GLU A 1 279 ? 11.848 -7.575 -28.113 1.00 76.12 279 GLU A O 1
ATOM 2153 N N . VAL A 1 280 ? 11.859 -5.755 -26.796 1.00 75.81 280 VAL A N 1
ATOM 2154 C CA . VAL A 1 280 ? 10.402 -5.720 -26.601 1.00 75.81 280 VAL A CA 1
ATOM 2155 C C . VAL A 1 280 ? 9.683 -5.473 -27.925 1.00 75.81 280 VAL A C 1
ATOM 2157 O O . VAL A 1 280 ? 8.681 -6.128 -28.200 1.00 75.81 280 VAL A O 1
ATOM 2160 N N . ALA A 1 281 ? 10.178 -4.556 -28.759 1.00 80.25 281 ALA A N 1
ATOM 2161 C CA . ALA A 1 281 ? 9.575 -4.287 -30.059 1.00 80.25 281 ALA A CA 1
ATOM 2162 C C . ALA A 1 281 ? 9.684 -5.486 -31.014 1.00 80.25 281 ALA A C 1
ATOM 2164 O O . ALA A 1 281 ? 8.727 -5.785 -31.724 1.00 80.25 281 ALA A O 1
ATOM 2165 N N . GLU A 1 282 ? 10.805 -6.209 -31.014 1.00 80.50 282 GLU A N 1
ATOM 2166 C CA . GLU A 1 282 ? 10.997 -7.418 -31.828 1.00 80.50 282 GLU A CA 1
ATOM 2167 C C . GLU A 1 282 ? 9.966 -8.503 -31.497 1.00 80.50 282 GLU A C 1
ATOM 2169 O O . GLU A 1 282 ? 9.383 -9.098 -32.405 1.00 80.50 282 GLU A O 1
ATOM 2174 N N . HIS A 1 283 ? 9.660 -8.694 -30.211 1.00 75.75 283 HIS A N 1
ATOM 2175 C CA . HIS A 1 283 ? 8.623 -9.632 -29.768 1.00 75.75 283 HIS A CA 1
ATOM 2176 C C . HIS A 1 283 ? 7.201 -9.186 -30.149 1.00 75.75 283 HIS A C 1
ATOM 2178 O O . HIS A 1 283 ? 6.296 -10.016 -30.236 1.00 75.75 283 HIS A O 1
ATOM 2184 N N . HIS A 1 284 ? 7.002 -7.897 -30.432 1.00 72.50 284 HIS A N 1
ATOM 2185 C CA . HIS A 1 284 ? 5.698 -7.291 -30.703 1.00 72.50 284 HIS A CA 1
ATOM 2186 C C . HIS A 1 284 ? 5.561 -6.746 -32.134 1.00 72.50 284 HIS A C 1
ATOM 2188 O O . HIS A 1 284 ? 4.835 -5.783 -32.378 1.00 72.50 284 HIS A O 1
ATOM 2194 N N . GLY A 1 285 ? 6.220 -7.381 -33.109 1.00 78.62 285 GLY A N 1
ATOM 2195 C CA . GLY A 1 285 ? 6.031 -7.061 -34.529 1.00 78.62 285 GLY A CA 1
ATOM 2196 C C . GLY A 1 285 ? 6.689 -5.752 -34.978 1.00 78.62 285 GLY A C 1
ATOM 2197 O O . GLY A 1 285 ? 6.251 -5.149 -35.953 1.00 78.62 285 GLY A O 1
ATOM 2198 N N . GLY A 1 286 ? 7.740 -5.317 -34.281 1.00 79.62 286 GLY A N 1
ATOM 2199 C CA . GLY A 1 286 ? 8.525 -4.120 -34.594 1.00 79.62 286 GLY A CA 1
ATOM 2200 C C . GLY A 1 286 ? 8.054 -2.841 -33.896 1.00 79.62 286 GLY A C 1
ATOM 2201 O O . GLY A 1 286 ? 8.675 -1.791 -34.071 1.00 79.62 286 GLY A O 1
ATOM 2202 N N . GLU A 1 287 ? 7.004 -2.915 -33.078 1.00 79.12 287 GLU A N 1
ATOM 2203 C CA . GLU A 1 287 ? 6.479 -1.794 -32.298 1.00 79.12 287 GLU A CA 1
ATOM 2204 C C . GLU A 1 287 ? 6.543 -2.103 -30.804 1.00 79.12 287 GLU A C 1
ATOM 2206 O O . GLU A 1 287 ? 6.231 -3.209 -30.373 1.00 79.12 287 GLU A O 1
ATOM 2211 N N . ALA A 1 288 ? 6.915 -1.113 -30.000 1.00 71.00 288 ALA A N 1
ATOM 2212 C CA . ALA A 1 288 ? 6.766 -1.167 -28.556 1.00 71.00 288 ALA A CA 1
ATOM 2213 C C . ALA A 1 288 ? 5.511 -0.382 -28.129 1.00 71.00 288 ALA A C 1
ATOM 2215 O O . ALA A 1 288 ? 5.122 0.591 -28.774 1.00 71.00 288 ALA A O 1
ATOM 2216 N N . ALA A 1 289 ? 4.925 -0.828 -27.017 1.00 61.84 289 ALA A N 1
ATOM 2217 C CA . ALA A 1 289 ? 3.715 -0.363 -26.329 1.00 61.84 289 ALA A CA 1
ATOM 2218 C C . ALA A 1 289 ? 2.396 -1.121 -26.627 1.00 61.84 289 ALA A C 1
ATOM 2220 O O . ALA A 1 289 ? 1.856 -1.153 -27.728 1.00 61.84 289 ALA A O 1
ATOM 2221 N N . LYS A 1 290 ? 1.936 -1.802 -25.570 1.00 44.41 290 LYS A N 1
ATOM 2222 C CA . LYS A 1 290 ? 0.572 -1.952 -25.032 1.00 44.41 290 LYS A CA 1
ATOM 2223 C C . LYS A 1 290 ? 0.795 -2.506 -23.614 1.00 44.41 290 LYS A C 1
ATOM 2225 O O . LYS A 1 290 ? 1.091 -3.686 -23.484 1.00 44.41 290 LYS A O 1
ATOM 2230 N N . ILE A 1 291 ? 0.718 -1.679 -22.569 1.00 37.03 291 ILE A N 1
ATOM 2231 C CA . ILE A 1 291 ? 0.555 -2.157 -21.180 1.00 37.03 291 ILE A CA 1
ATOM 2232 C C . ILE A 1 291 ? -0.761 -1.600 -20.660 1.00 37.03 291 ILE A C 1
ATOM 2234 O O . ILE A 1 291 ? -0.793 -0.715 -19.825 1.00 37.03 291 ILE A O 1
ATOM 2238 N N . ILE A 1 292 ? -1.855 -2.111 -21.210 1.00 29.27 292 ILE A N 1
ATOM 2239 C CA . ILE A 1 292 ? -3.121 -2.211 -20.489 1.00 29.27 292 ILE A CA 1
ATOM 2240 C C . ILE A 1 292 ? -3.708 -3.551 -20.922 1.00 29.27 292 ILE A C 1
ATOM 2242 O O . ILE A 1 292 ? -4.591 -3.634 -21.773 1.00 29.27 292 ILE A O 1
ATOM 2246 N N . GLU A 1 293 ? -3.145 -4.633 -20.402 1.00 26.78 293 GLU A N 1
ATOM 2247 C CA . GLU A 1 293 ? -3.981 -5.779 -20.075 1.00 26.78 293 GLU A CA 1
ATOM 2248 C C . GLU A 1 293 ? -4.060 -5.791 -18.556 1.00 26.78 293 GLU A C 1
ATOM 2250 O O . GLU A 1 293 ? -3.188 -6.306 -17.865 1.00 26.78 293 GLU A O 1
ATOM 2255 N N . ASN A 1 294 ? -5.099 -5.115 -18.052 1.00 31.02 294 ASN A N 1
ATOM 2256 C CA . ASN A 1 294 ? -5.644 -5.376 -16.729 1.00 31.02 294 ASN A CA 1
ATOM 2257 C C . ASN A 1 294 ? -6.046 -6.851 -16.712 1.00 31.02 294 ASN A C 1
ATOM 2259 O O . ASN A 1 294 ? -7.176 -7.203 -17.052 1.00 31.02 294 ASN A O 1
ATOM 2263 N N . HIS A 1 295 ? -5.121 -7.729 -16.349 1.00 28.31 295 HIS A N 1
ATOM 2264 C CA . HIS A 1 295 ? -5.521 -9.009 -15.808 1.00 28.31 295 HIS A CA 1
ATOM 2265 C C . HIS A 1 295 ? -5.945 -8.736 -14.374 1.00 28.31 295 HIS A C 1
ATOM 2267 O O . HIS A 1 295 ? -5.120 -8.565 -13.479 1.00 28.31 295 HIS A O 1
ATOM 2273 N N . GLY A 1 296 ? -7.265 -8.618 -14.203 1.00 27.75 296 GLY A N 1
ATOM 2274 C CA . GLY A 1 296 ? -7.893 -8.748 -12.901 1.00 27.75 296 GLY A CA 1
ATOM 2275 C C . GLY A 1 296 ? -7.365 -10.006 -12.224 1.00 27.75 296 GLY A C 1
ATOM 2276 O O . GLY A 1 296 ? -7.071 -11.008 -12.881 1.00 27.75 296 GLY A O 1
ATOM 2277 N N . VAL A 1 297 ? -7.194 -9.907 -10.913 1.00 31.05 297 VAL A N 1
ATOM 2278 C CA . VAL A 1 297 ? -6.718 -10.977 -10.043 1.00 31.05 297 VAL A CA 1
ATOM 2279 C C . VAL A 1 297 ? -7.824 -12.031 -9.920 1.00 31.05 297 VAL A C 1
ATOM 2281 O O . VAL A 1 297 ? -8.424 -12.201 -8.867 1.00 31.05 297 VAL A O 1
ATOM 2284 N N . ASP A 1 298 ? -8.137 -12.722 -11.014 1.00 26.05 298 ASP A N 1
ATOM 2285 C CA . ASP A 1 298 ? -8.908 -13.955 -10.965 1.00 26.05 298 ASP A CA 1
ATOM 2286 C C . ASP A 1 298 ? -7.927 -15.080 -10.637 1.00 26.05 298 ASP A C 1
ATOM 2288 O O . ASP A 1 298 ? -6.912 -15.280 -11.306 1.00 26.05 298 ASP A O 1
ATOM 2292 N N . GLY A 1 299 ? -8.195 -15.749 -9.518 1.00 30.84 299 GLY A N 1
ATOM 2293 C CA . GLY A 1 299 ? -7.283 -16.690 -8.891 1.00 30.84 299 GLY A CA 1
ATOM 2294 C C . GLY A 1 299 ? -6.706 -17.752 -9.831 1.00 30.84 299 GLY A C 1
ATOM 2295 O O . GLY A 1 299 ? -7.389 -18.306 -10.686 1.00 30.84 299 GLY A O 1
ATOM 2296 N N . LEU A 1 300 ? -5.451 -18.107 -9.543 1.00 30.44 300 LEU A N 1
ATOM 2297 C CA . LEU A 1 300 ? -4.824 -19.380 -9.904 1.00 30.44 300 LEU A CA 1
ATOM 2298 C C . LEU A 1 300 ? -4.679 -19.669 -11.410 1.00 30.44 300 LEU A C 1
ATOM 2300 O O . LEU A 1 300 ? -5.053 -20.745 -11.858 1.00 30.44 300 LEU A O 1
ATOM 2304 N N . ASP A 1 301 ? -4.037 -18.778 -12.165 1.00 24.28 301 ASP A N 1
ATOM 2305 C CA . ASP A 1 301 ? -3.006 -19.179 -13.138 1.00 24.28 301 ASP A CA 1
ATOM 2306 C C . ASP A 1 301 ? -2.244 -17.936 -13.623 1.00 24.28 301 ASP A C 1
ATOM 2308 O O . ASP A 1 301 ? -2.799 -17.077 -14.303 1.00 24.28 301 ASP A O 1
ATOM 2312 N N . PHE A 1 302 ? -0.961 -17.814 -13.272 1.00 29.30 302 PHE A N 1
ATOM 2313 C CA . PHE A 1 302 ? -0.095 -16.789 -13.858 1.00 29.30 302 PHE A CA 1
ATOM 2314 C C . PHE A 1 302 ? 0.202 -17.192 -15.314 1.00 29.30 302 PHE A C 1
ATOM 2316 O O . PHE A 1 302 ? 0.874 -18.211 -15.521 1.00 29.30 302 PHE A O 1
ATOM 2323 N N . PRO A 1 303 ? -0.236 -16.444 -16.346 1.00 25.94 303 PRO A N 1
ATOM 2324 C CA . PRO A 1 303 ? 0.158 -16.755 -17.711 1.00 25.94 303 PRO A CA 1
ATOM 2325 C C . PRO A 1 303 ? 1.681 -16.627 -17.841 1.00 25.94 303 PRO A C 1
ATOM 2327 O O . PRO A 1 303 ? 2.292 -15.623 -17.483 1.00 25.94 303 PRO A O 1
ATOM 2330 N N . LYS A 1 304 ? 2.306 -17.690 -18.355 1.00 28.38 304 LYS A N 1
ATOM 2331 C CA . LYS A 1 304 ? 3.758 -17.936 -18.378 1.00 28.38 304 LYS A CA 1
ATOM 2332 C C . LYS A 1 304 ? 4.613 -16.975 -19.224 1.00 28.38 304 LYS A C 1
ATOM 2334 O O . LYS A 1 304 ? 5.738 -17.351 -19.533 1.00 28.38 304 LYS A O 1
ATOM 2339 N N . LYS A 1 305 ? 4.136 -15.796 -19.630 1.00 29.08 305 LYS A N 1
ATOM 2340 C CA . LYS A 1 305 ? 4.910 -14.801 -20.402 1.00 29.08 305 LYS A CA 1
ATOM 2341 C C . LYS A 1 305 ? 4.114 -13.500 -20.553 1.00 29.08 305 LYS A C 1
ATOM 2343 O O . LYS A 1 305 ? 3.481 -13.268 -21.576 1.00 29.08 305 LYS A O 1
ATOM 2348 N N . CYS A 1 306 ? 4.154 -12.654 -19.532 1.00 28.69 306 CYS A N 1
ATOM 2349 C CA . CYS A 1 306 ? 3.933 -11.224 -19.709 1.00 28.69 306 CYS A CA 1
ATOM 2350 C C . CYS A 1 306 ? 5.305 -10.560 -19.592 1.00 2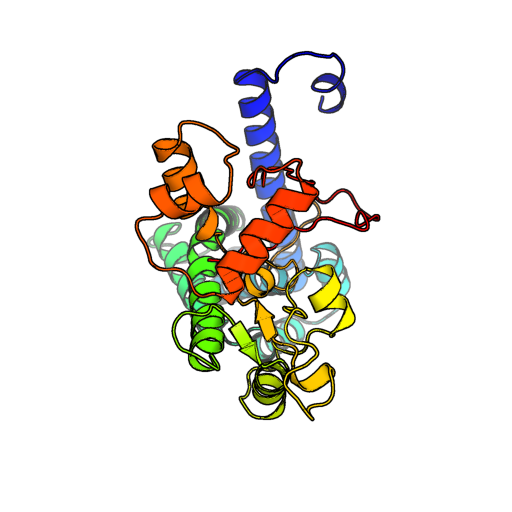8.69 306 CYS A C 1
ATOM 2352 O O . CYS A 1 306 ? 5.794 -10.361 -18.485 1.00 28.69 306 CYS A O 1
ATOM 2354 N N . ASP A 1 307 ? 5.940 -10.240 -20.724 1.00 33.59 307 ASP A N 1
ATOM 2355 C CA . ASP A 1 307 ? 7.191 -9.464 -20.777 1.00 33.59 307 ASP A CA 1
ATOM 2356 C C . ASP A 1 307 ? 6.912 -7.976 -20.477 1.00 33.59 307 ASP A C 1
ATOM 2358 O O . ASP A 1 307 ? 7.253 -7.074 -21.243 1.00 33.59 307 ASP A O 1
ATOM 2362 N N . LEU A 1 308 ? 6.229 -7.703 -19.363 1.00 41.56 308 LEU A N 1
ATOM 2363 C CA . LEU A 1 308 ? 5.916 -6.360 -18.891 1.00 41.56 308 LEU A CA 1
ATOM 2364 C C . LEU A 1 308 ? 7.088 -5.854 -18.053 1.00 41.56 308 LEU A C 1
ATOM 2366 O O . LEU A 1 308 ? 7.048 -5.803 -16.826 1.00 41.56 308 LEU A O 1
ATOM 2370 N N . VAL A 1 309 ? 8.174 -5.495 -18.733 1.00 45.41 309 VAL A N 1
ATOM 2371 C CA . VAL A 1 309 ? 9.260 -4.750 -18.096 1.00 45.41 309 VAL A CA 1
ATOM 2372 C C . VAL A 1 309 ? 8.918 -3.263 -18.163 1.00 45.41 309 VAL A C 1
ATOM 2374 O O . VAL A 1 309 ? 9.071 -2.638 -19.213 1.00 45.41 309 VAL A O 1
ATOM 2377 N N . LYS A 1 310 ? 8.421 -2.698 -17.057 1.00 54.91 310 LYS A N 1
ATOM 2378 C CA . LYS A 1 310 ? 8.241 -1.253 -16.900 1.00 54.91 310 LYS A CA 1
ATOM 2379 C C . LYS A 1 310 ? 9.601 -0.660 -16.546 1.00 54.91 310 LYS A C 1
ATOM 2381 O O . LYS A 1 310 ? 10.167 -0.933 -15.493 1.00 54.91 310 LYS A O 1
ATOM 2386 N N . ILE A 1 311 ? 10.167 0.123 -17.461 1.00 51.53 311 ILE A N 1
ATOM 2387 C CA . ILE A 1 311 ? 11.434 0.814 -17.211 1.00 51.53 311 ILE A CA 1
ATOM 2388 C C . ILE A 1 311 ? 11.166 2.309 -17.194 1.00 51.53 311 ILE A C 1
ATOM 2390 O O . ILE A 1 311 ? 10.968 2.927 -18.241 1.00 51.53 311 ILE A O 1
ATOM 2394 N N . CYS A 1 312 ? 11.152 2.839 -15.977 1.00 53.25 312 CYS A N 1
ATOM 2395 C CA . CYS A 1 312 ? 11.028 4.236 -15.596 1.00 53.25 312 CYS A CA 1
ATOM 2396 C C . CYS A 1 312 ? 12.069 4.521 -14.504 1.00 53.25 312 CYS A C 1
ATOM 2398 O O . CYS A 1 312 ? 12.341 5.715 -14.304 1.00 53.25 312 CYS A O 1
#

Secondary structure (DSSP, 8-state):
-HHHHTSSS-PPPHHHHHHHHHHHHHHHHHHHHHHHHHHHHHTT--TT--B-HHHHHHHHHHHHHHHHTT--HHHHHHHTTS-HHHHHHHHHHHHHH-TTHHHHHHHHHHHHHHHSTT-SSB-HHHHHHHHHHHHHHHHHHHHHHHHHHHHHHHHTBSSTTSSEEEHHHHHHHHHHSS-TT----HHHHHHTT-EE---TTSTTS-HHHH-EEEHHHHHTSGGG-B---SS--B----HHHHHHHHHHHHHTSS-B-HHHHHHHHTS---HHHHHHHHHHHHHTTT-B----------SS---S--------

pLDDT: mean 77.63, std 17.2, range [24.28, 97.56]

Radius of gyration: 23.05 Å; chains: 1; bounding box: 61×37×61 Å

Foldseek 3Di:
DVCVQPPDPDDQDPVNVVVVVVVLLVVVLVQLLLLLCLLCLLLVHDLADWDFPVRLLSSLLLSVLCQQVQNHSVNSNVNSVPYNVVSVVVSVCSCLVVVCSVVVSVLLVVLLCVQPPPDGIDHSVSSSSSSSVCVVCVLVVLLVVLVVVQVVQQVQDPDHPQLKHFLVVLVCCLVPVSPVLSDDDPVVLVLLLQWDQPPCPPPPDHSSRVIIGNSLSVQQDPSQWTRDDVRDTRGHDRPLVVVLVQQCVQVVHQKAALVSSVVSSPDDDDPSVSVVSQVQCVVVVRIDGDPPPPPDCPDDDSPRDDNPDRHD